Protein AF-A0A9D1TFF6-F1 (afdb_monomer_lite)

Organism: NCBI:txid2838501

Radius of gyration: 52.45 Å; chains: 1; bounding box: 98×47×146 Å

Secondary structure (DSSP, 8-state):
-----HHHHHHHHHHHHHTT---HHHHHHHHHHHHTT--HHHHHHHT-TTS-HHHHHHHHHHHHTT--HHHHHHHHH-GGGHHHHHHHHHHHHHHHHHHHHHHHHHHHHHHHHHHHHHHHHHHHHHHHHHHHHHHHHHHHHHHHHHHHHHHHHHHHHHHHHHHHHHHHHHHHHHHHHHHHHHHTTS-------------HHHHHHHHHHHHHHHHHHSS-HHHHHHHHHTTS-HHHHHHHHHHHHTT--HHHHTTT--TTS-HHHHHHHHHHHHHHHHTT--

Structure (mmCIF, N/CA/C/O backbone):
data_AF-A0A9D1TFF6-F1
#
_entry.id   AF-A0A9D1TFF6-F1
#
loop_
_atom_site.group_PDB
_atom_site.id
_atom_site.type_symbol
_atom_site.label_atom_id
_atom_site.label_alt_id
_atom_site.label_comp_id
_atom_site.label_asym_id
_atom_site.label_entity_id
_atom_site.label_seq_id
_atom_site.pdbx_PDB_ins_code
_atom_site.Cartn_x
_atom_site.Cartn_y
_atom_site.Cartn_z
_atom_site.occupancy
_atom_site.B_iso_or_equiv
_atom_site.auth_seq_id
_atom_site.auth_comp_id
_atom_site.auth_asym_id
_atom_site.auth_atom_id
_atom_site.pdbx_PDB_model_num
ATOM 1 N N . MET A 1 1 ? -31.549 6.373 32.176 1.00 63.50 1 MET A N 1
ATOM 2 C CA . MET A 1 1 ? -31.074 7.010 33.420 1.00 63.50 1 MET A CA 1
ATOM 3 C C . MET A 1 1 ? -32.254 7.157 34.347 1.00 63.50 1 MET A C 1
ATOM 5 O O . MET A 1 1 ? -33.247 7.749 33.939 1.00 63.50 1 MET A O 1
ATOM 9 N N . GLN A 1 2 ? -32.162 6.575 35.538 1.00 79.31 2 GLN A N 1
ATOM 10 C CA . GLN A 1 2 ? -33.156 6.810 36.583 1.00 79.31 2 GLN A CA 1
ATOM 11 C C . GLN A 1 2 ? -32.938 8.212 37.169 1.00 79.31 2 GLN A C 1
ATOM 13 O O . GLN A 1 2 ? -31.808 8.697 37.217 1.00 79.31 2 GLN A O 1
ATOM 18 N N . THR A 1 3 ? -34.007 8.892 37.567 1.00 83.75 3 THR A N 1
ATOM 19 C CA . THR A 1 3 ? -33.929 10.195 38.237 1.00 83.75 3 THR A CA 1
ATOM 20 C C . THR A 1 3 ? -34.266 9.998 39.702 1.00 83.75 3 THR A C 1
ATOM 22 O O . THR A 1 3 ? -35.364 9.534 39.992 1.00 83.75 3 THR A O 1
ATOM 25 N N . TYR A 1 4 ? -33.342 10.360 40.587 1.00 88.31 4 TYR A N 1
ATOM 26 C CA . TYR A 1 4 ? -33.533 10.273 42.033 1.00 88.31 4 TYR A CA 1
ATOM 27 C C . TYR A 1 4 ? -33.675 11.670 42.631 1.00 88.31 4 TYR A C 1
ATOM 29 O O . TYR A 1 4 ? -32.935 12.587 42.251 1.00 88.31 4 TYR A O 1
ATOM 37 N N . ASP A 1 5 ? -34.596 11.835 43.572 1.00 89.69 5 ASP A N 1
ATOM 38 C CA . ASP A 1 5 ? -34.777 13.087 44.297 1.00 89.69 5 ASP A CA 1
ATOM 39 C C . ASP A 1 5 ? -33.791 13.242 45.480 1.00 89.69 5 ASP A C 1
ATOM 41 O O . ASP A 1 5 ? -32.989 12.365 45.817 1.00 89.69 5 ASP A O 1
ATOM 45 N N . SER A 1 6 ? -33.795 14.423 46.106 1.00 87.25 6 SER A N 1
ATOM 46 C CA . SER A 1 6 ? -32.882 14.742 47.215 1.00 87.25 6 SER A CA 1
ATOM 47 C C . SER A 1 6 ? -33.180 13.944 48.492 1.00 87.25 6 SER A C 1
ATOM 49 O O . SER A 1 6 ? -32.275 13.739 49.305 1.00 87.25 6 SER A O 1
ATOM 51 N N . GLU A 1 7 ? -34.424 13.507 48.694 1.00 90.06 7 GLU A N 1
ATOM 52 C CA . GLU A 1 7 ? -34.839 12.712 49.852 1.00 90.06 7 GLU A CA 1
ATOM 53 C C . GLU A 1 7 ? -34.445 11.244 49.672 1.00 90.06 7 GLU A C 1
ATOM 55 O O . GLU A 1 7 ? -33.837 10.666 50.573 1.00 90.06 7 GLU A O 1
ATOM 60 N N . GLU A 1 8 ? -34.657 10.684 48.483 1.00 89.69 8 GLU A N 1
ATOM 61 C CA . GLU A 1 8 ? -34.242 9.343 48.073 1.00 89.69 8 GLU A CA 1
ATOM 62 C C . GLU A 1 8 ? -32.729 9.164 48.193 1.00 89.69 8 GLU A C 1
ATOM 64 O O . GLU A 1 8 ? -32.255 8.181 48.763 1.00 89.69 8 GLU A O 1
ATOM 69 N N . ILE A 1 9 ? -31.948 10.149 47.737 1.00 88.62 9 ILE A N 1
ATOM 70 C CA . ILE A 1 9 ? -30.487 10.124 47.873 1.00 88.62 9 ILE A CA 1
ATOM 71 C C . ILE A 1 9 ? -30.069 10.116 49.354 1.00 88.62 9 ILE A C 1
ATOM 73 O O . ILE A 1 9 ? -29.134 9.406 49.734 1.00 88.62 9 ILE A O 1
ATOM 77 N N . LYS A 1 10 ? -30.730 10.903 50.214 1.00 89.75 10 LYS A N 1
ATOM 78 C CA . LYS A 1 10 ? -30.428 10.927 51.658 1.00 89.75 10 LYS A CA 1
ATOM 79 C C . LYS A 1 10 ? -30.810 9.610 52.331 1.00 89.75 10 LYS A C 1
ATOM 81 O O . LYS A 1 10 ? -30.026 9.103 53.134 1.00 89.75 10 LYS A O 1
ATOM 86 N N . ALA A 1 11 ? -31.975 9.063 51.989 1.00 91.56 11 ALA A N 1
ATOM 87 C CA . ALA A 1 11 ? -32.454 7.781 52.491 1.00 91.56 11 ALA A CA 1
ATOM 88 C C . ALA A 1 11 ? -31.503 6.643 52.096 1.00 91.56 11 ALA A C 1
ATOM 90 O O . ALA A 1 11 ? -31.121 5.837 52.940 1.00 91.56 11 ALA A O 1
ATOM 91 N N . TYR A 1 12 ? -31.027 6.635 50.851 1.00 90.69 12 TYR A N 1
ATOM 92 C CA . TYR A 1 12 ? -30.061 5.655 50.368 1.00 90.69 12 TYR A CA 1
ATOM 93 C C . TYR A 1 12 ? -28.719 5.721 51.112 1.00 90.69 12 TYR A C 1
ATOM 95 O O . TYR A 1 12 ? -28.162 4.694 51.497 1.00 90.69 12 TYR A O 1
ATOM 103 N N . VAL A 1 13 ? -28.196 6.925 51.369 1.00 89.38 13 VAL A N 1
ATOM 104 C CA . VAL A 1 13 ? -26.958 7.085 52.152 1.00 89.38 13 VAL A CA 1
ATOM 105 C C . VAL A 1 13 ? -27.143 6.587 53.589 1.00 89.38 13 VAL A C 1
ATOM 107 O O . VAL A 1 13 ? -26.225 5.979 54.139 1.00 89.38 13 VAL A O 1
ATOM 110 N N . ALA A 1 14 ? -28.309 6.817 54.203 1.00 90.38 14 ALA A N 1
ATOM 111 C CA . ALA A 1 14 ? -28.625 6.278 55.527 1.00 90.38 14 ALA A CA 1
ATOM 112 C C . ALA A 1 14 ? -28.680 4.741 55.513 1.00 90.38 14 ALA A C 1
ATOM 114 O O . ALA A 1 14 ? -28.017 4.102 56.326 1.00 90.38 14 ALA A O 1
ATOM 115 N N . HIS A 1 15 ? -29.357 4.155 54.524 1.00 91.88 15 HIS A N 1
ATOM 116 C CA . HIS A 1 15 ? -29.424 2.705 54.311 1.00 91.88 15 HIS A CA 1
ATOM 117 C C . HIS A 1 15 ? -28.039 2.067 54.107 1.00 91.88 15 HIS A C 1
ATOM 119 O O . HIS A 1 15 ? -27.717 1.050 54.719 1.00 91.88 15 HIS A O 1
ATOM 125 N N . CYS A 1 16 ? -27.157 2.696 53.324 1.00 89.50 16 CYS A N 1
ATOM 126 C CA . CYS A 1 16 ? -25.776 2.231 53.150 1.00 89.50 16 CYS A CA 1
ATOM 127 C C . CYS A 1 16 ? -24.987 2.223 54.471 1.00 89.50 16 CYS A C 1
ATOM 129 O O . CYS A 1 16 ? -24.210 1.300 54.729 1.00 89.50 16 CYS A O 1
ATOM 131 N N . LYS A 1 17 ? -25.195 3.236 55.324 1.00 90.25 17 LYS A N 1
ATOM 132 C CA . LYS A 1 17 ? -24.582 3.293 56.660 1.00 90.25 17 LYS A CA 1
ATOM 133 C C . LYS A 1 17 ? -25.101 2.178 57.563 1.00 90.25 17 LYS A C 1
ATOM 135 O O . LYS A 1 17 ? -24.298 1.546 58.246 1.00 90.25 17 LYS A O 1
ATOM 140 N N . GLU A 1 18 ? -26.406 1.911 57.541 1.00 90.44 18 GLU A N 1
ATOM 141 C CA . GLU A 1 18 ? -27.028 0.808 58.290 1.00 90.44 18 GLU A CA 1
ATOM 142 C C . GLU A 1 18 ? -26.501 -0.561 57.842 1.00 90.44 18 GLU A C 1
ATOM 144 O O . GLU A 1 18 ? -26.238 -1.424 58.678 1.00 90.44 18 GLU A O 1
ATOM 149 N N . LYS A 1 19 ? -26.241 -0.735 56.540 1.00 87.31 19 LYS A N 1
ATOM 150 C CA . LYS A 1 19 ? -25.591 -1.934 55.988 1.00 87.31 19 LYS A CA 1
ATOM 151 C C . LYS A 1 19 ? -24.117 -2.096 56.376 1.00 87.31 19 LYS A C 1
ATOM 153 O O . LYS A 1 19 ? -23.550 -3.159 56.138 1.00 87.31 19 LYS A O 1
ATOM 158 N N . GLY A 1 20 ? -23.495 -1.087 56.989 1.00 87.81 20 GLY A N 1
ATOM 159 C CA . GLY A 1 20 ? -22.119 -1.155 57.487 1.00 87.81 20 GLY A CA 1
ATOM 160 C C . GLY A 1 20 ? -21.084 -0.401 56.648 1.00 87.81 20 GLY A C 1
ATOM 161 O O . GLY A 1 20 ? -19.896 -0.473 56.960 1.00 87.81 20 GLY A O 1
ATOM 162 N N . ILE A 1 21 ? -21.493 0.362 55.628 1.00 87.31 21 ILE A N 1
ATOM 163 C CA . ILE A 1 21 ? -20.581 1.225 54.864 1.00 87.31 21 ILE A CA 1
ATOM 164 C C . ILE A 1 21 ? -20.353 2.522 55.649 1.00 87.31 21 ILE A C 1
ATOM 166 O O . ILE A 1 21 ? -21.159 3.448 55.594 1.00 87.31 21 ILE A O 1
ATOM 170 N N . GLN A 1 22 ? -19.249 2.589 56.392 1.00 83.88 22 GLN A N 1
ATOM 171 C CA . GLN A 1 22 ? -18.901 3.754 57.221 1.00 83.88 22 GLN A CA 1
ATOM 172 C C . GLN A 1 22 ? -17.871 4.694 56.566 1.00 83.88 22 GLN A C 1
ATOM 174 O O . GLN A 1 22 ? -17.628 5.785 57.077 1.00 83.88 22 GLN A O 1
ATOM 179 N N . ASP A 1 23 ? -17.274 4.309 55.431 1.00 86.06 23 ASP A N 1
ATOM 180 C CA . ASP A 1 23 ? -16.334 5.167 54.699 1.00 86.06 23 ASP A CA 1
ATOM 181 C C . ASP A 1 23 ? -17.069 6.336 54.022 1.00 86.06 23 ASP A C 1
ATOM 183 O O . ASP A 1 23 ? -17.826 6.161 53.063 1.00 86.06 23 ASP A O 1
ATOM 187 N N . SER A 1 24 ? -16.804 7.550 54.506 1.00 85.81 24 SER A N 1
ATOM 188 C CA . SER A 1 24 ? -17.334 8.800 53.954 1.00 85.81 24 SER A CA 1
ATOM 189 C C . SER A 1 24 ? -17.048 8.959 52.458 1.00 85.81 24 SER A C 1
ATOM 191 O O . SER A 1 24 ? -17.892 9.485 51.732 1.00 85.81 24 SER A O 1
ATOM 193 N N . SER A 1 25 ? -15.892 8.482 51.982 1.00 85.56 25 SER A N 1
ATOM 194 C CA . SER A 1 25 ? -15.505 8.567 50.568 1.00 85.56 25 SER A CA 1
ATOM 195 C C . SER A 1 25 ? -16.378 7.653 49.715 1.00 85.56 25 SER A C 1
ATOM 197 O O . SER A 1 25 ? -16.911 8.071 48.685 1.00 85.56 25 SER A O 1
ATOM 199 N N . ARG A 1 26 ? -16.590 6.417 50.183 1.00 86.56 26 ARG A N 1
ATOM 200 C CA . ARG A 1 26 ? -17.468 5.440 49.538 1.00 86.56 26 ARG A CA 1
ATOM 201 C C . ARG A 1 26 ? -18.918 5.916 49.481 1.00 86.56 26 ARG A C 1
ATOM 203 O O . ARG A 1 26 ? -19.549 5.807 48.433 1.00 86.56 26 ARG A O 1
ATOM 210 N N . LEU A 1 27 ? -19.432 6.487 50.568 1.00 89.19 27 LEU A N 1
ATOM 211 C CA . LEU A 1 27 ? -20.798 7.019 50.627 1.00 89.19 27 LEU A CA 1
ATOM 212 C C . LEU A 1 27 ? -20.997 8.219 49.692 1.00 89.19 27 LEU A C 1
ATOM 214 O O . LEU A 1 27 ? -21.995 8.278 48.974 1.00 89.19 27 LEU A O 1
ATOM 218 N N . PHE A 1 28 ? -20.040 9.150 49.662 1.00 88.62 28 PHE A N 1
ATOM 219 C CA . PHE A 1 28 ? -20.066 10.285 48.736 1.00 88.62 28 PHE A CA 1
ATOM 220 C C . PHE A 1 28 ? -20.053 9.823 47.274 1.00 88.62 28 PHE A C 1
ATOM 222 O O . PHE A 1 28 ? -20.778 10.355 46.426 1.00 88.62 28 PHE A O 1
ATOM 229 N N . TRP A 1 29 ? -19.248 8.804 46.974 1.00 89.06 29 TRP A N 1
ATOM 230 C CA . TRP A 1 29 ? -19.166 8.240 45.636 1.00 89.06 29 TRP A CA 1
ATOM 231 C C . TRP A 1 29 ? -20.470 7.547 45.217 1.00 89.06 29 TRP A C 1
ATOM 233 O O . TRP A 1 29 ? -20.975 7.828 44.132 1.00 89.06 29 TRP A O 1
ATOM 243 N N . LEU A 1 30 ? -21.079 6.734 46.087 1.00 88.75 30 LEU A N 1
ATOM 244 C CA . LEU A 1 30 ? -22.374 6.100 45.806 1.00 88.75 30 LEU A CA 1
ATOM 245 C C . LEU A 1 30 ? -23.494 7.136 45.610 1.00 88.75 30 LEU A C 1
ATOM 247 O O . LEU A 1 30 ? -24.294 7.021 44.685 1.00 88.75 30 LEU A O 1
ATOM 251 N N . GLN A 1 31 ? -23.505 8.198 46.418 1.00 89.88 31 GLN A N 1
ATOM 252 C CA . GLN A 1 31 ? -24.405 9.338 46.226 1.00 89.88 31 GLN A CA 1
ATOM 253 C C . GLN A 1 31 ? -24.204 10.006 44.855 1.00 89.88 31 GLN A C 1
ATOM 255 O O . GLN A 1 31 ? -25.168 10.425 44.212 1.00 89.88 31 GLN A O 1
ATOM 260 N N . SER A 1 32 ? -22.958 10.120 44.399 1.00 88.38 32 SER A N 1
ATOM 261 C CA . SER A 1 32 ? -22.642 10.680 43.083 1.00 88.38 32 SER A CA 1
ATOM 262 C C . SER A 1 32 ? -23.094 9.753 41.950 1.00 88.38 32 SER A C 1
ATOM 264 O O . SER A 1 32 ? -23.643 10.233 40.961 1.00 88.38 32 SER A O 1
ATOM 266 N N . ALA A 1 33 ? -22.951 8.435 42.121 1.00 87.31 33 ALA A N 1
ATOM 267 C CA . ALA A 1 33 ? -23.457 7.430 41.189 1.00 87.31 33 ALA A CA 1
ATOM 268 C C . ALA A 1 33 ? -24.992 7.488 41.062 1.00 87.31 33 ALA A C 1
ATOM 270 O O . ALA A 1 33 ? -25.513 7.504 39.949 1.00 87.31 33 ALA A O 1
ATOM 271 N N . MET A 1 34 ? -25.723 7.636 42.173 1.00 90.12 34 MET A N 1
ATOM 272 C CA . MET A 1 34 ? -27.173 7.873 42.130 1.00 90.12 34 MET A CA 1
ATOM 273 C C . MET A 1 34 ? -27.526 9.141 41.353 1.00 90.12 34 MET A C 1
ATOM 275 O O . MET A 1 34 ? -28.384 9.110 40.479 1.00 90.12 34 MET A O 1
ATOM 279 N N . ARG A 1 35 ? -26.841 10.262 41.615 1.00 88.06 35 ARG A N 1
ATOM 280 C CA . ARG A 1 35 ? -27.077 11.524 40.887 1.00 88.06 35 ARG A CA 1
ATOM 281 C C . ARG A 1 35 ? -26.796 11.411 39.389 1.00 88.06 35 ARG A C 1
ATOM 283 O O . ARG A 1 35 ? -27.432 12.105 38.604 1.00 88.06 35 ARG A O 1
ATOM 290 N N . ALA A 1 36 ? -25.870 10.538 38.999 1.00 86.06 36 ALA A N 1
ATOM 291 C CA . ALA A 1 36 ? -25.595 10.206 37.604 1.00 86.06 36 ALA A CA 1
ATOM 292 C C . ALA A 1 36 ? -26.662 9.285 36.974 1.00 86.06 36 ALA A C 1
ATOM 294 O O . ALA A 1 36 ? -26.565 8.947 35.798 1.00 86.06 36 ALA A O 1
ATOM 295 N N . GLY A 1 37 ? -27.687 8.888 37.733 1.00 88.19 37 GLY A N 1
ATOM 296 C CA . GLY A 1 37 ? -28.825 8.113 37.253 1.00 88.19 37 GLY A CA 1
ATOM 297 C C . GLY A 1 37 ? -28.521 6.641 36.994 1.00 88.19 37 GLY A C 1
ATOM 298 O O . GLY A 1 37 ? -29.151 6.040 36.115 1.00 88.19 37 GLY A O 1
ATOM 299 N N . VAL A 1 38 ? -27.555 6.085 37.737 1.00 88.44 38 VAL A N 1
ATOM 300 C CA . VAL A 1 38 ? -27.214 4.655 37.734 1.00 88.44 38 VAL A CA 1
ATOM 301 C C . VAL A 1 38 ? -28.437 3.828 38.127 1.00 88.44 38 VAL A C 1
ATOM 303 O O . VAL A 1 38 ? -29.229 4.233 38.980 1.00 88.44 38 VAL A O 1
ATOM 306 N N . ASP A 1 39 ? -28.606 2.680 37.474 1.00 89.44 39 ASP A N 1
ATOM 307 C CA . ASP A 1 39 ? -29.743 1.801 37.715 1.00 89.44 39 ASP A CA 1
ATOM 308 C C . ASP A 1 39 ? -29.750 1.243 39.146 1.00 89.44 39 ASP A C 1
ATOM 310 O O . ASP A 1 39 ? -28.701 0.914 39.709 1.00 89.44 39 ASP A O 1
ATOM 314 N N . LYS A 1 40 ? -30.946 1.113 39.726 1.00 88.38 40 LYS A N 1
ATOM 315 C CA . LYS A 1 40 ? -31.143 0.602 41.083 1.00 88.38 40 LYS A CA 1
ATOM 316 C C . LYS A 1 40 ? -30.526 -0.785 41.289 1.00 88.38 40 LYS A C 1
ATOM 318 O O . LYS A 1 40 ? -29.910 -1.011 42.326 1.00 88.38 40 LYS A O 1
ATOM 323 N N . ASN A 1 41 ? -30.609 -1.680 40.304 1.00 89.19 41 ASN A N 1
ATOM 324 C CA . ASN A 1 41 ? -30.025 -3.020 40.401 1.00 89.19 41 ASN A CA 1
ATOM 325 C C . ASN A 1 41 ? -28.499 -2.963 40.527 1.00 89.19 41 ASN A C 1
ATOM 327 O O . ASN A 1 41 ? -27.900 -3.761 41.244 1.00 89.19 41 ASN A O 1
ATOM 331 N N . VAL A 1 42 ? -27.858 -2.011 39.843 1.00 89.69 42 VAL A N 1
ATOM 332 C CA . VAL A 1 42 ? -26.407 -1.799 39.924 1.00 89.69 42 VAL A CA 1
ATOM 333 C C . VAL A 1 42 ? -26.034 -1.175 41.267 1.00 89.69 42 VAL A C 1
ATOM 335 O O . VAL A 1 42 ? -25.046 -1.587 41.870 1.00 89.69 42 VAL A O 1
ATOM 338 N N . LEU A 1 43 ? -26.833 -0.233 41.776 1.00 90.12 43 LEU A N 1
ATOM 339 C CA . LEU A 1 43 ? -26.630 0.340 43.110 1.00 90.12 43 LEU A CA 1
ATOM 340 C C . LEU A 1 43 ? -26.702 -0.734 44.202 1.00 90.12 43 LEU A C 1
ATOM 342 O O . LEU A 1 43 ? -25.786 -0.815 45.015 1.00 90.12 43 LEU A O 1
ATOM 346 N N . GLU A 1 44 ? -27.693 -1.629 44.149 1.00 90.38 44 GLU A N 1
ATOM 347 C CA . GLU A 1 44 ? -27.829 -2.751 45.091 1.00 90.38 44 GLU A CA 1
ATOM 348 C C . GLU A 1 44 ? -26.594 -3.670 45.111 1.00 90.38 44 GLU A C 1
ATOM 350 O O . GLU A 1 44 ? -26.232 -4.199 46.162 1.00 90.38 44 GLU A O 1
ATOM 355 N N . ILE A 1 45 ? -25.914 -3.842 43.971 1.00 90.25 45 ILE A N 1
ATOM 356 C CA . ILE A 1 45 ? -24.656 -4.602 43.882 1.00 90.25 45 ILE A CA 1
ATOM 357 C C . ILE A 1 45 ? -23.509 -3.849 44.575 1.00 90.25 45 ILE A C 1
ATOM 359 O O . ILE A 1 45 ? -22.675 -4.454 45.246 1.00 90.25 45 ILE A O 1
ATOM 363 N N . LEU A 1 46 ? -23.459 -2.524 44.425 1.00 89.56 46 LEU A N 1
ATOM 364 C CA . LEU A 1 46 ? -22.401 -1.670 44.974 1.00 89.56 46 LEU A CA 1
ATOM 365 C C . LEU A 1 46 ? -22.530 -1.423 46.490 1.00 89.56 46 LEU A C 1
ATOM 367 O O . LEU A 1 46 ? -21.568 -0.938 47.102 1.00 89.56 46 LEU A O 1
ATOM 371 N N . GLU A 1 47 ? -23.685 -1.764 47.075 1.00 89.12 47 GLU A N 1
ATOM 372 C CA . GLU A 1 47 ? -24.001 -1.708 48.511 1.00 89.12 47 GLU A CA 1
ATOM 373 C C . GLU A 1 47 ? -23.316 -2.805 49.352 1.00 89.12 47 GLU A C 1
ATOM 375 O O . GLU A 1 47 ? -23.476 -2.805 50.575 1.00 89.12 47 GLU A O 1
ATOM 380 N N . ASP A 1 48 ? -22.572 -3.745 48.755 1.00 86.88 48 ASP A N 1
ATOM 381 C CA . ASP A 1 48 ? -21.861 -4.773 49.526 1.00 86.88 48 ASP A CA 1
ATOM 382 C C . ASP A 1 48 ? -20.727 -4.139 50.370 1.00 86.88 48 ASP A C 1
ATOM 384 O O . ASP A 1 48 ? -19.788 -3.558 49.806 1.00 86.88 48 ASP A O 1
ATOM 388 N N . PRO A 1 49 ? -20.763 -4.261 51.716 1.00 85.19 49 PRO A N 1
ATOM 389 C CA . PRO A 1 49 ? -19.752 -3.683 52.604 1.00 85.19 49 PRO A CA 1
ATOM 390 C C . PRO A 1 49 ? -18.349 -4.271 52.425 1.00 85.19 49 PRO A C 1
ATOM 392 O O . PRO A 1 49 ? -17.376 -3.665 52.867 1.00 85.19 49 PRO A O 1
ATOM 395 N N . ARG A 1 50 ? -18.228 -5.462 51.822 1.00 86.19 50 ARG A N 1
ATOM 396 C CA . ARG A 1 50 ? -16.945 -6.148 51.601 1.00 86.19 50 ARG A CA 1
ATOM 397 C C . ARG A 1 50 ? -16.152 -5.560 50.440 1.00 86.19 50 ARG A C 1
ATOM 399 O O . ARG A 1 50 ? -14.946 -5.771 50.366 1.00 86.19 50 ARG A O 1
ATOM 406 N N . LEU A 1 51 ? -16.817 -4.843 49.538 1.00 86.88 51 LEU A N 1
ATOM 407 C CA . LEU A 1 51 ? -16.187 -4.238 48.373 1.00 86.88 51 LEU A CA 1
ATOM 408 C C . LEU A 1 51 ? -15.323 -3.051 48.793 1.00 86.88 51 LEU A C 1
ATOM 410 O O . LEU A 1 51 ? -15.804 -2.141 49.472 1.00 86.88 51 LEU A O 1
ATOM 414 N N . THR A 1 52 ? -14.096 -2.964 48.288 1.00 86.88 52 THR A N 1
ATOM 415 C CA . THR A 1 52 ? -13.307 -1.733 48.421 1.00 86.88 52 THR A CA 1
ATOM 416 C C . THR A 1 52 ? -13.843 -0.647 47.488 1.00 86.88 52 THR A C 1
ATOM 418 O O . THR A 1 52 ? -14.539 -0.928 46.509 1.00 86.88 52 THR A O 1
ATOM 421 N N . THR A 1 53 ? -13.540 0.624 47.774 1.00 85.06 53 THR A N 1
ATOM 422 C CA . THR A 1 53 ? -13.944 1.755 46.912 1.00 85.06 53 THR A CA 1
ATOM 423 C C . THR A 1 53 ? -13.451 1.581 45.474 1.00 85.06 53 THR A C 1
ATOM 425 O O . THR A 1 53 ? -14.144 1.961 44.532 1.00 85.06 53 THR A O 1
ATOM 428 N N . PHE A 1 54 ? -12.298 0.934 45.300 1.00 86.25 54 PHE A N 1
ATOM 429 C CA . PHE A 1 54 ? -11.750 0.595 43.993 1.00 86.25 54 PHE A CA 1
ATOM 430 C C . PHE A 1 54 ? -12.567 -0.491 43.272 1.00 86.25 54 PHE A C 1
ATOM 432 O O . PHE A 1 54 ? -12.867 -0.341 42.088 1.00 86.25 54 PHE A O 1
ATOM 439 N N . ASP A 1 55 ? -12.997 -1.539 43.977 1.00 88.19 55 ASP A N 1
ATOM 440 C CA . ASP A 1 55 ? -13.824 -2.608 43.397 1.00 88.19 55 ASP A CA 1
ATOM 441 C C . ASP A 1 55 ? -15.174 -2.080 42.921 1.00 88.19 55 ASP A C 1
ATOM 443 O O . ASP A 1 55 ? -15.599 -2.353 41.799 1.00 88.19 55 ASP A O 1
ATOM 447 N N . ALA A 1 56 ? -15.810 -1.242 43.741 1.00 87.25 56 ALA A N 1
ATOM 448 C CA . ALA A 1 56 ? -17.055 -0.566 43.392 1.00 87.25 56 ALA A CA 1
ATOM 449 C C . ALA A 1 56 ? -16.918 0.236 42.096 1.00 87.25 56 ALA A C 1
ATOM 451 O O . ALA A 1 56 ? -17.771 0.163 41.211 1.00 87.25 56 ALA A O 1
ATOM 452 N N . PHE A 1 57 ? -15.817 0.980 41.975 1.00 87.25 57 PHE A N 1
ATOM 453 C CA . PHE A 1 57 ? -15.533 1.775 40.792 1.00 87.25 57 PHE A CA 1
ATOM 454 C C . PHE A 1 57 ? -15.400 0.901 39.541 1.00 87.25 57 PHE A C 1
ATOM 456 O O . PHE A 1 57 ? -15.987 1.215 38.506 1.00 87.25 57 PHE A O 1
ATOM 463 N N . ARG A 1 58 ? -14.685 -0.225 39.639 1.00 89.81 58 ARG A N 1
ATOM 464 C CA . ARG A 1 58 ? -14.532 -1.171 38.524 1.00 89.81 58 ARG A CA 1
ATOM 465 C C . ARG A 1 58 ? -15.863 -1.801 38.121 1.00 89.81 58 ARG A C 1
ATOM 467 O O . ARG A 1 58 ? -16.140 -1.901 36.929 1.00 89.81 58 ARG A O 1
ATOM 474 N N . ILE A 1 59 ? -16.699 -2.179 39.087 1.00 90.44 59 ILE A N 1
ATOM 475 C CA . ILE A 1 59 ? -18.035 -2.742 38.835 1.00 90.44 59 ILE A CA 1
ATOM 476 C C . ILE A 1 59 ? -18.931 -1.718 38.139 1.00 90.44 59 ILE A C 1
ATOM 478 O O . ILE A 1 59 ? -19.599 -2.049 37.161 1.00 90.44 59 ILE A O 1
ATOM 482 N N . LEU A 1 60 ? -18.902 -0.458 38.580 1.00 88.75 60 LEU A N 1
ATOM 483 C CA . LEU A 1 60 ? -19.657 0.605 37.922 1.00 88.75 60 LEU A CA 1
ATOM 484 C C . LEU A 1 60 ? -19.158 0.860 36.496 1.00 88.75 60 LEU A C 1
ATOM 486 O O . LEU A 1 60 ? -19.969 1.011 35.588 1.00 88.75 60 LEU A O 1
ATOM 490 N N . ALA A 1 61 ? -17.842 0.861 36.273 1.00 88.44 61 ALA A N 1
ATOM 491 C CA . ALA A 1 61 ? -17.283 0.971 34.928 1.00 88.44 61 ALA A CA 1
ATOM 492 C C . ALA A 1 61 ? -17.764 -0.177 34.021 1.00 88.44 61 ALA A C 1
ATOM 494 O O . ALA A 1 61 ? -18.104 0.060 32.864 1.00 88.44 61 ALA A O 1
ATOM 495 N N . CYS A 1 62 ? -17.872 -1.397 34.560 1.00 89.25 62 CYS A N 1
ATOM 496 C CA . CYS A 1 62 ? -18.454 -2.536 33.849 1.00 89.25 62 CYS A CA 1
ATOM 497 C C . CYS A 1 62 ? -19.942 -2.313 33.521 1.00 89.25 62 CYS A C 1
ATOM 499 O O . CYS A 1 62 ? -20.385 -2.638 32.423 1.00 89.25 62 CYS A O 1
ATOM 501 N N . ALA A 1 63 ? -20.716 -1.715 34.428 1.00 88.75 63 ALA A N 1
ATOM 502 C CA . ALA A 1 63 ? -22.112 -1.371 34.158 1.00 88.75 63 ALA A CA 1
ATOM 503 C C . ALA A 1 63 ? -22.257 -0.312 33.047 1.00 88.75 63 ALA A C 1
ATOM 505 O O . ALA A 1 63 ? -23.150 -0.419 32.212 1.00 88.75 63 ALA A O 1
ATOM 506 N N . ILE A 1 64 ? -21.361 0.682 33.002 1.00 86.12 64 ILE A N 1
ATOM 507 C CA . ILE A 1 64 ? -21.359 1.738 31.971 1.00 86.12 64 ILE A CA 1
ATOM 508 C C . ILE A 1 64 ? -21.090 1.162 30.577 1.00 86.12 64 ILE A C 1
ATOM 510 O O . ILE A 1 64 ? -21.699 1.607 29.610 1.00 86.12 64 ILE A O 1
ATOM 514 N N . ILE A 1 65 ? -20.209 0.163 30.467 1.00 85.69 65 ILE A N 1
ATOM 515 C CA . ILE A 1 65 ? -19.928 -0.532 29.197 1.00 85.69 65 ILE A CA 1
ATOM 516 C C . ILE A 1 65 ? -20.938 -1.660 28.901 1.00 85.69 65 ILE A C 1
ATOM 518 O O . ILE A 1 65 ? -20.657 -2.547 28.097 1.00 85.69 65 ILE A O 1
ATOM 522 N N . GLU A 1 66 ? -22.107 -1.628 29.552 1.00 87.81 66 GLU A N 1
ATOM 523 C CA . GLU A 1 66 ? -23.240 -2.532 29.320 1.00 87.81 66 GLU A CA 1
ATOM 524 C C . GLU A 1 66 ? -22.920 -4.019 29.566 1.00 87.81 66 GLU A C 1
ATOM 526 O O . GLU A 1 66 ? -23.437 -4.918 28.892 1.00 87.81 66 GLU A O 1
ATOM 531 N N . ILE A 1 67 ? -22.063 -4.315 30.551 1.00 89.81 67 ILE A N 1
ATOM 532 C CA . ILE A 1 67 ? -21.901 -5.691 31.033 1.00 89.81 67 ILE A CA 1
ATOM 533 C C . ILE A 1 67 ? -23.206 -6.153 31.706 1.00 89.81 67 ILE A C 1
ATOM 535 O O . ILE A 1 67 ? -23.746 -5.420 32.538 1.00 89.81 67 ILE A O 1
ATOM 539 N N . PRO A 1 68 ? -23.707 -7.370 31.406 1.00 90.94 68 PRO A N 1
ATOM 540 C CA . PRO A 1 68 ? -24.944 -7.876 31.991 1.00 90.94 68 PRO A CA 1
ATOM 541 C C . PRO A 1 68 ? -24.923 -7.896 33.523 1.00 90.94 68 PRO A C 1
ATOM 543 O O . PRO A 1 68 ? -23.950 -8.338 34.138 1.00 90.94 68 PRO A O 1
ATOM 546 N N . GLU A 1 69 ? -26.043 -7.519 34.143 1.00 88.19 69 GLU A N 1
ATOM 547 C CA . GLU A 1 69 ? -26.193 -7.480 35.606 1.00 88.19 69 GLU A CA 1
ATOM 548 C C . GLU A 1 69 ? -25.882 -8.820 36.289 1.00 88.19 69 GLU A C 1
ATOM 550 O O . GLU A 1 69 ? -25.358 -8.847 37.402 1.00 88.19 69 GLU A O 1
ATOM 555 N N . SER A 1 70 ? -26.178 -9.944 35.626 1.00 89.62 70 SER A N 1
ATOM 556 C CA . SER A 1 70 ? -25.857 -11.281 36.133 1.00 89.62 70 SER A CA 1
ATOM 557 C C . SER A 1 70 ? -24.354 -11.460 36.348 1.00 89.62 70 SER A C 1
ATOM 559 O O . SER A 1 70 ? -23.948 -11.994 37.378 1.00 89.62 70 SER A O 1
ATOM 561 N N . LEU A 1 71 ? -23.533 -10.954 35.423 1.00 89.50 71 LEU A N 1
ATOM 562 C CA . LEU A 1 71 ? -22.079 -11.018 35.519 1.00 89.50 71 LEU A CA 1
ATOM 563 C C . LEU A 1 71 ? -21.548 -10.012 36.546 1.00 89.50 71 LEU A C 1
ATOM 565 O O . LEU A 1 71 ? -20.636 -10.338 37.298 1.00 89.50 71 LEU A O 1
ATOM 569 N N . LEU A 1 72 ? -22.156 -8.823 36.645 1.00 91.19 72 LEU A N 1
ATOM 570 C CA . LEU A 1 72 ? -21.815 -7.846 37.687 1.00 91.19 72 LEU A CA 1
ATOM 571 C C . LEU A 1 72 ? -22.036 -8.413 39.100 1.00 91.19 72 LEU A C 1
ATOM 573 O O . LEU A 1 72 ? -21.212 -8.191 39.984 1.00 91.19 72 LEU A O 1
ATOM 577 N N . LYS A 1 73 ? -23.106 -9.195 39.310 1.00 89.94 73 LYS A N 1
ATOM 578 C CA . LYS A 1 73 ? -23.375 -9.891 40.583 1.00 89.94 73 LYS A CA 1
ATOM 579 C C . LYS A 1 73 ? -22.340 -10.969 40.903 1.00 89.94 73 LYS A C 1
ATOM 581 O O . LYS A 1 73 ? -22.025 -11.171 42.072 1.00 89.94 73 LYS A O 1
ATOM 586 N N . GLU A 1 74 ? -21.839 -11.686 39.900 1.00 89.12 74 GLU A N 1
ATOM 587 C CA . GLU A 1 74 ? -20.761 -12.668 40.090 1.00 89.12 74 GLU A CA 1
ATOM 588 C C . GLU A 1 74 ? -19.446 -11.982 40.445 1.00 89.12 74 GLU A C 1
ATOM 590 O O . GLU A 1 74 ? -18.809 -12.339 41.434 1.00 89.12 74 GLU A O 1
ATOM 595 N N . ILE A 1 75 ? -19.110 -10.935 39.695 1.00 89.94 75 ILE A N 1
ATOM 596 C CA . ILE A 1 75 ? -17.950 -10.083 39.927 1.00 89.94 75 ILE A CA 1
ATOM 597 C C . ILE A 1 75 ? -17.963 -9.498 41.348 1.00 89.94 75 ILE A C 1
ATOM 599 O O . ILE A 1 75 ? -16.940 -9.500 42.025 1.00 89.94 75 ILE A O 1
ATOM 603 N N . ALA A 1 76 ? -19.112 -9.019 41.830 1.00 87.88 76 ALA A N 1
ATOM 604 C CA . ALA A 1 76 ? -19.208 -8.422 43.160 1.00 87.88 76 ALA A CA 1
ATOM 605 C C . ALA A 1 76 ? -18.903 -9.415 44.294 1.00 87.88 76 ALA A C 1
ATOM 607 O O . ALA A 1 76 ? -18.415 -9.010 45.345 1.00 87.88 76 ALA A O 1
ATOM 608 N N . LYS A 1 77 ? -19.132 -10.719 44.080 1.00 89.50 77 LYS A N 1
ATOM 609 C CA . LYS A 1 77 ? -18.784 -11.767 45.055 1.00 89.50 77 LYS A CA 1
ATOM 610 C C . LYS A 1 77 ? -17.279 -12.043 45.117 1.00 89.50 77 LYS A C 1
ATOM 612 O O . LYS A 1 77 ? -16.805 -12.498 46.155 1.00 89.50 77 LYS A O 1
ATOM 617 N N . ALA A 1 78 ? -16.555 -11.811 44.022 1.00 87.81 78 ALA A N 1
ATOM 618 C CA . ALA A 1 78 ? -15.115 -12.030 43.907 1.00 87.81 78 ALA A CA 1
ATOM 619 C C . ALA A 1 78 ? -14.471 -10.932 43.031 1.00 87.81 78 ALA A C 1
ATOM 621 O O . ALA A 1 78 ? -14.191 -11.155 41.855 1.00 87.81 78 ALA A O 1
ATOM 622 N N . PRO A 1 79 ? -14.219 -9.729 43.577 1.00 85.62 79 PRO A N 1
ATOM 623 C CA . PRO A 1 79 ? -13.769 -8.581 42.777 1.00 85.62 79 PRO A CA 1
ATOM 624 C C . PRO A 1 79 ? -12.411 -8.771 42.091 1.00 85.62 79 PRO A C 1
ATOM 626 O O . PRO A 1 79 ? -12.160 -8.213 41.016 1.00 85.62 79 PRO A O 1
ATOM 629 N N . ASP A 1 80 ? -11.546 -9.596 42.682 1.00 86.44 80 ASP A N 1
ATOM 630 C CA . ASP A 1 80 ? -10.218 -9.905 42.150 1.00 86.44 80 ASP A CA 1
ATOM 631 C C . ASP A 1 80 ? -10.285 -10.603 40.782 1.00 86.44 80 ASP A C 1
ATOM 633 O O . ASP A 1 80 ? -9.379 -10.446 39.964 1.00 86.44 80 ASP A O 1
ATOM 637 N N . THR A 1 81 ? -11.386 -11.301 40.477 1.00 87.44 81 THR A N 1
ATOM 638 C CA . THR A 1 81 ? -11.560 -12.049 39.223 1.00 87.44 81 THR A CA 1
ATOM 639 C C . THR A 1 81 ? -12.227 -11.235 38.108 1.00 87.44 81 THR A C 1
ATOM 641 O O . THR A 1 81 ? -12.515 -11.791 37.046 1.00 87.44 81 THR A O 1
ATOM 644 N N . ILE A 1 82 ? -12.444 -9.918 38.284 1.00 87.06 82 ILE A N 1
ATOM 645 C CA . ILE A 1 82 ? -13.056 -9.039 37.260 1.00 87.06 82 ILE A CA 1
ATOM 646 C C . ILE A 1 82 ? -12.447 -9.243 35.879 1.00 87.06 82 ILE A C 1
ATOM 648 O O . ILE A 1 82 ? -13.172 -9.348 34.891 1.00 87.06 82 ILE A O 1
ATOM 652 N N . THR A 1 83 ? -11.118 -9.276 35.810 1.00 84.81 83 THR A N 1
ATOM 653 C CA . THR A 1 83 ? -10.395 -9.336 34.539 1.00 84.81 83 THR A CA 1
ATOM 654 C C . THR A 1 83 ? -10.717 -10.633 33.802 1.00 84.81 83 THR A C 1
ATOM 656 O O . THR A 1 83 ? -11.035 -10.596 32.616 1.00 84.81 83 THR A O 1
ATOM 659 N N . ASP A 1 84 ? -10.745 -11.754 34.524 1.00 88.25 84 ASP A N 1
ATOM 660 C CA . ASP A 1 84 ? -11.032 -13.076 33.968 1.00 88.25 84 ASP A CA 1
ATOM 661 C C . ASP A 1 84 ? -12.490 -13.192 33.503 1.00 88.25 84 ASP A C 1
ATOM 663 O O . ASP A 1 84 ? -12.766 -13.756 32.442 1.00 88.25 84 ASP A O 1
ATOM 667 N N . HIS A 1 85 ? -13.437 -12.642 34.273 1.00 86.94 85 HIS A N 1
ATOM 668 C CA . HIS A 1 85 ? -14.854 -12.622 33.894 1.00 86.94 85 HIS A CA 1
ATOM 669 C C . HIS A 1 85 ? -15.096 -11.776 32.641 1.00 86.94 85 HIS A C 1
ATOM 671 O O . HIS A 1 85 ? -15.820 -12.208 31.741 1.00 86.94 85 HIS A O 1
ATOM 677 N N . LEU A 1 86 ? -14.472 -10.597 32.555 1.00 86.31 86 LEU A N 1
ATOM 678 C CA . LEU A 1 86 ? -14.569 -9.738 31.376 1.00 86.31 86 LEU A CA 1
ATOM 679 C C . LEU A 1 86 ? -13.943 -10.404 30.155 1.00 86.31 86 LEU A C 1
ATOM 681 O O . LEU A 1 86 ? -14.571 -10.435 29.100 1.00 86.31 86 LEU A O 1
ATOM 685 N N . GLN A 1 87 ? -12.745 -10.973 30.296 1.00 86.81 87 GLN A N 1
ATOM 686 C CA . GLN A 1 87 ? -12.070 -11.661 29.203 1.00 86.81 87 GLN A CA 1
ATOM 687 C C . GLN A 1 87 ? -12.937 -12.793 28.639 1.00 86.81 87 GLN A C 1
ATOM 689 O O . GLN A 1 87 ? -13.200 -12.808 27.440 1.00 86.81 87 GLN A O 1
ATOM 694 N N . LYS A 1 88 ? -13.482 -13.665 29.497 1.00 88.31 88 LYS A N 1
ATOM 695 C CA . LYS A 1 88 ? -14.390 -14.743 29.068 1.00 88.31 88 LYS A CA 1
ATOM 696 C C . LYS A 1 88 ? -15.649 -14.224 28.375 1.00 88.31 88 LYS A C 1
ATOM 698 O O . LYS A 1 88 ? -16.099 -14.821 27.400 1.00 88.31 88 LYS A O 1
ATOM 703 N N . TYR A 1 89 ? -16.229 -13.127 28.865 1.00 87.50 89 TYR A N 1
ATOM 704 C CA . TYR A 1 89 ? -17.402 -12.509 28.243 1.00 87.50 89 TYR A CA 1
ATOM 705 C C . TYR A 1 89 ? -17.085 -11.971 26.841 1.00 87.50 89 TYR A C 1
ATOM 707 O O . TYR A 1 89 ? -17.832 -12.237 25.900 1.00 87.50 89 TYR A O 1
ATOM 715 N N . TYR A 1 90 ? -15.969 -11.254 26.683 1.00 83.44 90 TYR A N 1
ATOM 716 C CA . TYR A 1 90 ? -15.554 -10.710 25.391 1.00 83.44 90 TYR A CA 1
ATOM 717 C C . TYR A 1 90 ? -15.142 -11.804 24.402 1.00 83.44 90 TYR A C 1
ATOM 719 O O . TYR A 1 90 ? -15.545 -11.742 23.242 1.00 83.44 90 TYR A O 1
ATOM 727 N N . GLU A 1 91 ? -14.415 -12.828 24.852 1.00 83.94 91 GLU A N 1
ATOM 728 C CA . GLU A 1 91 ? -14.101 -14.010 24.044 1.00 83.94 91 GLU A CA 1
ATOM 729 C C . GLU A 1 91 ? -15.396 -14.701 23.585 1.00 83.94 91 GLU A C 1
ATOM 731 O O . GLU A 1 91 ? -15.607 -14.899 22.394 1.00 83.94 91 GLU A O 1
ATOM 736 N N . GLY A 1 92 ? -16.346 -14.972 24.481 1.00 84.38 92 GLY A N 1
ATOM 737 C CA . GLY A 1 92 ? -17.619 -15.586 24.089 1.00 84.38 92 GLY A CA 1
ATOM 738 C C . GLY A 1 92 ? -18.441 -14.745 23.102 1.00 84.38 92 GLY A C 1
ATOM 739 O O . GLY A 1 92 ? -19.044 -15.289 22.178 1.00 84.38 92 GLY A O 1
ATOM 740 N N . LYS A 1 93 ? -18.466 -13.419 23.284 1.00 82.25 93 LYS A N 1
ATOM 741 C CA . LYS A 1 93 ? -19.303 -12.505 22.495 1.00 82.25 93 LYS A CA 1
ATOM 742 C C . LYS A 1 93 ? -18.713 -12.168 21.124 1.00 82.25 93 LYS A C 1
ATOM 744 O O . LYS A 1 93 ? -19.478 -12.019 20.178 1.00 82.25 93 LYS A O 1
ATOM 749 N N . TYR A 1 94 ? -17.391 -12.033 21.016 1.00 76.56 94 TYR A N 1
ATOM 750 C CA . TYR A 1 94 ? -16.742 -11.481 19.822 1.00 76.56 94 TYR A CA 1
ATOM 751 C C . TYR A 1 94 ? -15.790 -12.445 19.109 1.00 76.56 94 TYR A C 1
ATOM 753 O O . TYR A 1 94 ? -15.399 -12.150 17.984 1.00 76.56 94 TYR A O 1
ATOM 761 N N . GLU A 1 95 ? -15.417 -13.592 19.684 1.00 75.94 95 GLU A N 1
ATOM 762 C CA . GLU A 1 95 ? -14.492 -14.530 19.023 1.00 75.94 95 GLU A CA 1
ATOM 763 C C . GLU A 1 95 ? -14.996 -15.069 17.662 1.00 75.94 95 GLU A C 1
ATOM 765 O O . GLU A 1 95 ? -14.188 -15.152 16.728 1.00 75.94 95 GLU A O 1
ATOM 770 N N . PRO A 1 96 ? -16.301 -15.368 17.467 1.00 72.44 96 PRO A N 1
ATOM 771 C CA . PRO A 1 96 ? -16.814 -15.790 16.161 1.00 72.44 96 PRO A CA 1
ATOM 772 C C . PRO A 1 96 ? -16.638 -14.712 15.081 1.00 72.44 96 PRO A C 1
ATOM 774 O O . PRO A 1 96 ? -16.161 -15.000 13.979 1.00 72.44 96 PRO A O 1
ATOM 777 N N . ASP A 1 97 ? -16.962 -13.463 15.419 1.00 76.12 97 ASP A N 1
ATOM 778 C CA . ASP A 1 97 ? -16.860 -12.323 14.505 1.00 76.12 97 ASP A CA 1
ATOM 779 C C . ASP A 1 97 ? -15.405 -11.923 14.270 1.00 76.12 97 ASP A C 1
ATOM 781 O O . ASP A 1 97 ? -15.016 -11.619 13.145 1.00 76.12 97 ASP A O 1
ATOM 785 N N . ARG A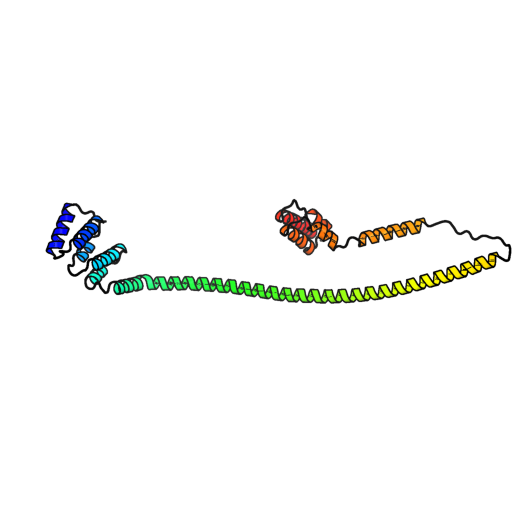 1 98 ? -14.562 -12.005 15.302 1.00 74.69 98 ARG A N 1
ATOM 786 C CA . ARG A 1 98 ? -13.125 -11.754 15.212 1.00 74.69 98 ARG A CA 1
ATOM 787 C C . ARG A 1 98 ? -12.475 -12.685 14.196 1.00 74.69 98 ARG A C 1
ATOM 789 O O . ARG A 1 98 ? -11.775 -12.216 13.302 1.00 74.69 98 ARG A O 1
ATOM 796 N N . LYS A 1 99 ? -12.734 -13.994 14.289 1.00 76.81 99 LYS A N 1
ATOM 797 C CA . LYS A 1 99 ? -12.191 -14.975 13.340 1.00 76.81 99 LYS A CA 1
ATOM 798 C C . LYS A 1 99 ? -12.659 -14.694 11.913 1.00 76.81 99 LYS A C 1
ATOM 800 O O . LYS A 1 99 ? -11.851 -14.756 10.992 1.00 76.81 99 LYS A O 1
ATOM 805 N N . LYS A 1 100 ? -13.935 -14.345 11.740 1.00 79.56 100 LYS A N 1
ATOM 806 C CA . LYS A 1 100 ? -14.504 -13.992 10.437 1.00 79.56 100 LYS A CA 1
ATOM 807 C C . LYS A 1 100 ? -13.852 -12.739 9.842 1.00 79.56 100 LYS A C 1
ATOM 809 O O . LYS A 1 100 ? -13.427 -12.779 8.695 1.00 79.56 100 LYS A O 1
ATOM 814 N N . ILE A 1 101 ? -13.695 -11.674 10.630 1.00 72.31 101 ILE A N 1
ATOM 815 C CA . ILE A 1 101 ? -13.048 -10.423 10.204 1.00 72.31 101 ILE A CA 1
ATOM 816 C C . ILE A 1 101 ? -11.594 -10.674 9.796 1.00 72.31 101 ILE A C 1
ATOM 818 O O . ILE A 1 101 ? -11.168 -10.220 8.737 1.00 72.31 101 ILE A O 1
ATOM 822 N N . TYR A 1 102 ? -10.826 -11.418 10.599 1.00 75.94 102 TYR A N 1
ATOM 823 C CA . TYR A 1 102 ? -9.449 -11.754 10.230 1.00 75.94 102 TYR A CA 1
ATOM 824 C C . TYR A 1 102 ? -9.383 -12.580 8.950 1.00 75.94 102 TYR A C 1
ATOM 826 O O . TYR A 1 102 ? -8.513 -12.320 8.123 1.00 75.94 102 TYR A O 1
ATOM 834 N N . GLN A 1 103 ? -10.299 -13.534 8.772 1.00 82.19 103 GLN A N 1
ATOM 835 C CA . GLN A 1 103 ? -10.362 -14.347 7.563 1.00 82.19 103 GLN A CA 1
ATOM 836 C C . GLN A 1 103 ? -10.664 -13.483 6.333 1.00 82.19 103 GLN A C 1
ATOM 838 O O . GLN A 1 103 ? -9.928 -13.541 5.359 1.00 82.19 103 GLN A O 1
ATOM 843 N N . GLU A 1 104 ? -11.669 -12.609 6.401 1.00 83.44 104 GLU A N 1
ATOM 844 C CA . GLU A 1 104 ? -12.028 -11.709 5.298 1.00 83.44 104 GLU A CA 1
ATOM 845 C C . GLU A 1 104 ? -10.902 -10.719 4.955 1.00 83.44 104 GLU A C 1
ATOM 847 O O . GLU A 1 104 ? -10.628 -10.472 3.779 1.00 83.44 104 GLU A O 1
ATOM 852 N N . ILE A 1 105 ? -10.219 -10.160 5.961 1.00 81.44 105 ILE A N 1
ATOM 853 C CA . ILE A 1 105 ? -9.056 -9.283 5.747 1.00 81.44 105 ILE A CA 1
ATOM 854 C C . ILE A 1 105 ? -7.918 -10.062 5.085 1.00 81.44 105 ILE A C 1
ATOM 856 O O . ILE A 1 105 ? -7.309 -9.563 4.137 1.00 81.44 105 ILE A O 1
ATOM 860 N N . PHE A 1 106 ? -7.628 -11.268 5.575 1.00 86.00 106 PHE A N 1
ATOM 861 C CA . PHE A 1 106 ? -6.544 -12.093 5.057 1.00 86.00 106 PHE A CA 1
ATOM 862 C C . PHE A 1 106 ? -6.819 -12.551 3.622 1.00 86.00 106 PHE A C 1
ATOM 864 O O . PHE A 1 106 ? -5.946 -12.415 2.768 1.00 86.00 106 PHE A O 1
ATOM 871 N N . ASP A 1 107 ? -8.040 -12.999 3.332 1.00 86.75 107 ASP A N 1
ATOM 872 C CA . ASP A 1 107 ? -8.452 -13.435 1.999 1.00 86.75 107 ASP A CA 1
ATOM 873 C C . ASP A 1 107 ? -8.388 -12.265 1.000 1.00 86.75 107 ASP A C 1
ATOM 875 O O . ASP A 1 107 ? -7.814 -12.396 -0.085 1.00 86.75 107 ASP A O 1
ATOM 879 N N . ASN A 1 108 ? -8.885 -11.080 1.381 1.00 90.62 108 ASN A N 1
ATOM 880 C CA . ASN A 1 108 ? -8.782 -9.876 0.550 1.00 90.62 108 ASN A CA 1
ATOM 881 C C . ASN A 1 108 ? -7.326 -9.458 0.311 1.00 90.62 108 ASN A C 1
ATOM 883 O O . ASN A 1 108 ? -6.952 -9.137 -0.821 1.00 90.62 108 ASN A O 1
ATOM 887 N N . PHE A 1 109 ? -6.495 -9.473 1.357 1.00 90.69 109 PHE A N 1
ATOM 888 C CA . PHE A 1 109 ? -5.070 -9.180 1.239 1.00 90.69 109 PHE A CA 1
ATOM 889 C C . PHE A 1 109 ? -4.377 -10.168 0.298 1.00 90.69 109 PHE A C 1
ATOM 891 O O . PHE A 1 109 ? -3.636 -9.746 -0.587 1.00 90.69 109 PHE A O 1
ATOM 898 N N . GLN A 1 110 ? -4.645 -11.466 0.443 1.00 89.19 110 GLN A N 1
ATOM 899 C CA . GLN A 1 110 ? -4.045 -12.510 -0.379 1.00 89.19 110 GLN A CA 1
ATOM 900 C C . GLN A 1 110 ? -4.397 -12.330 -1.860 1.00 89.19 110 GLN A C 1
ATOM 902 O O . GLN A 1 110 ? -3.510 -12.407 -2.710 1.00 89.19 110 GLN A O 1
ATOM 907 N N . VAL A 1 111 ? -5.661 -12.031 -2.180 1.00 92.00 111 VAL A N 1
ATOM 908 C CA . VAL A 1 111 ? -6.092 -11.770 -3.564 1.00 92.00 111 VAL A CA 1
ATOM 909 C C . VAL A 1 111 ? -5.374 -10.549 -4.145 1.00 92.00 111 VAL A C 1
ATOM 911 O O . VAL A 1 111 ? -4.822 -10.630 -5.244 1.00 92.00 111 VAL A O 1
ATOM 914 N N . GLN A 1 112 ? -5.340 -9.436 -3.408 1.00 88.12 112 GLN A N 1
ATOM 915 C CA . GLN A 1 112 ? -4.666 -8.204 -3.837 1.00 88.12 112 GLN A CA 1
ATOM 916 C C . GLN A 1 112 ? -3.162 -8.418 -4.035 1.00 88.12 112 GLN A C 1
ATOM 918 O O . GLN A 1 112 ? -2.589 -8.009 -5.045 1.00 88.12 112 GLN A O 1
ATOM 923 N N . TRP A 1 113 ? -2.520 -9.105 -3.092 1.00 92.94 113 TRP A N 1
ATOM 924 C CA . TRP A 1 113 ? -1.100 -9.421 -3.162 1.00 92.94 113 TRP A CA 1
ATOM 925 C C . TRP A 1 113 ? -0.783 -10.281 -4.387 1.00 92.94 113 TRP A C 1
ATOM 927 O O . TRP A 1 113 ? 0.125 -9.948 -5.147 1.00 92.94 113 TRP A O 1
ATOM 937 N N . GLN A 1 114 ? -1.577 -11.325 -4.642 1.00 93.31 114 GLN A N 1
ATOM 938 C CA . GLN A 1 114 ? -1.402 -12.195 -5.804 1.00 93.31 114 GLN A CA 1
ATOM 939 C C . GLN A 1 114 ? -1.543 -11.419 -7.124 1.00 93.31 114 GLN A C 1
ATOM 941 O O . GLN A 1 114 ? -0.757 -11.620 -8.049 1.00 93.31 114 GLN A O 1
ATOM 946 N N . GLN A 1 115 ? -2.530 -10.522 -7.223 1.00 92.88 115 GLN A N 1
ATOM 947 C CA . GLN A 1 115 ? -2.737 -9.688 -8.410 1.00 92.88 115 GLN A CA 1
ATOM 948 C C . GLN A 1 115 ? -1.549 -8.754 -8.661 1.00 92.88 115 GLN A C 1
ATOM 950 O O . GLN A 1 115 ? -1.011 -8.738 -9.770 1.00 92.88 115 GLN A O 1
ATOM 955 N N . ASN A 1 116 ? -1.104 -8.039 -7.626 1.00 94.06 116 ASN A N 1
ATOM 956 C CA . ASN A 1 116 ? 0.033 -7.124 -7.715 1.00 94.06 116 ASN A CA 1
ATOM 957 C C . ASN A 1 116 ? 1.329 -7.864 -8.063 1.00 94.06 116 ASN A C 1
ATOM 959 O O . ASN A 1 116 ? 2.083 -7.423 -8.930 1.00 94.06 116 ASN A O 1
ATOM 963 N N . PHE A 1 117 ? 1.567 -9.019 -7.439 1.00 94.94 117 PHE A N 1
ATOM 964 C CA . PHE A 1 117 ? 2.731 -9.851 -7.728 1.00 94.94 117 PHE A CA 1
ATOM 965 C C . PHE A 1 117 ? 2.736 -10.329 -9.186 1.00 94.94 117 PHE A C 1
ATOM 967 O O . PHE A 1 117 ? 3.736 -10.182 -9.887 1.00 94.94 117 PHE A O 1
ATOM 974 N N . ASN A 1 118 ? 1.597 -10.821 -9.684 1.00 93.50 118 ASN A N 1
ATOM 975 C CA . ASN A 1 118 ? 1.459 -11.236 -11.080 1.00 93.50 118 ASN A CA 1
ATOM 976 C C . ASN A 1 118 ? 1.667 -10.070 -12.062 1.00 93.50 118 ASN A C 1
ATOM 978 O O . ASN A 1 118 ? 2.202 -10.269 -13.152 1.00 93.50 118 ASN A O 1
ATOM 982 N N . GLN A 1 119 ? 1.239 -8.856 -11.707 1.00 93.50 119 GLN A N 1
ATOM 983 C CA . GLN A 1 119 ? 1.474 -7.668 -12.526 1.00 93.50 119 GLN A CA 1
ATOM 984 C C . GLN A 1 119 ? 2.963 -7.306 -12.585 1.00 93.50 119 GLN A C 1
ATOM 986 O O . GLN A 1 119 ? 3.477 -7.054 -13.674 1.00 93.50 119 GLN A O 1
ATOM 991 N N . LEU A 1 120 ? 3.660 -7.328 -11.446 1.00 93.94 120 LEU A N 1
ATOM 992 C CA . LEU A 1 120 ? 5.104 -7.084 -11.384 1.00 93.94 120 LEU A CA 1
ATOM 993 C C . LEU A 1 120 ? 5.895 -8.121 -12.187 1.00 93.94 120 LEU A C 1
ATOM 995 O O . LEU A 1 120 ? 6.832 -7.762 -12.903 1.00 93.94 120 LEU A O 1
ATOM 999 N N . LEU A 1 121 ? 5.490 -9.392 -12.111 1.00 92.19 121 LEU A N 1
ATOM 1000 C CA . LEU A 1 121 ? 6.104 -10.466 -12.886 1.00 92.19 121 LEU A CA 1
ATOM 1001 C C . LEU A 1 121 ? 6.002 -10.182 -14.392 1.00 92.19 121 LEU A C 1
ATOM 1003 O O . LEU A 1 121 ? 7.022 -10.141 -15.072 1.00 92.19 121 LEU A O 1
ATOM 1007 N N . LYS A 1 122 ? 4.800 -9.852 -14.886 1.00 93.00 122 LYS A N 1
ATOM 1008 C CA . LYS A 1 122 ? 4.577 -9.487 -16.298 1.00 93.00 122 LYS A CA 1
ATOM 1009 C C . LYS A 1 122 ? 5.384 -8.267 -16.737 1.00 93.00 122 LYS A C 1
ATOM 1011 O O . LYS A 1 122 ? 5.881 -8.226 -17.857 1.00 93.00 122 LYS A O 1
ATOM 1016 N N . GLN A 1 123 ? 5.496 -7.253 -15.878 1.00 90.69 123 GLN A N 1
ATOM 1017 C CA . GLN A 1 123 ? 6.309 -6.071 -16.176 1.00 90.69 123 GLN A CA 1
ATOM 1018 C C . GLN A 1 123 ? 7.791 -6.427 -16.292 1.00 90.69 123 GLN A C 1
ATOM 1020 O O . GLN A 1 123 ? 8.478 -5.907 -17.166 1.00 90.69 123 GLN A O 1
ATOM 1025 N N . THR A 1 124 ? 8.272 -7.329 -15.440 1.00 91.38 124 THR A N 1
ATOM 1026 C CA . THR A 1 124 ? 9.668 -7.774 -15.445 1.00 91.38 124 THR A CA 1
ATOM 1027 C C . THR A 1 124 ? 9.973 -8.622 -16.677 1.00 91.38 124 THR A C 1
ATOM 1029 O O . THR A 1 124 ? 11.007 -8.419 -17.308 1.00 91.38 124 THR A O 1
ATOM 1032 N N . GLU A 1 125 ? 9.058 -9.509 -17.071 1.00 91.69 125 GLU A N 1
ATOM 1033 C CA . GLU A 1 125 ? 9.154 -10.266 -18.327 1.00 91.69 125 GLU A CA 1
ATOM 1034 C C . GLU A 1 125 ? 9.222 -9.322 -19.536 1.00 91.69 125 GLU A C 1
ATOM 1036 O O . GLU A 1 125 ? 10.164 -9.395 -20.319 1.00 91.69 125 GLU A O 1
ATOM 1041 N N . LEU A 1 126 ? 8.312 -8.344 -19.627 1.00 92.56 126 LEU A N 1
ATOM 104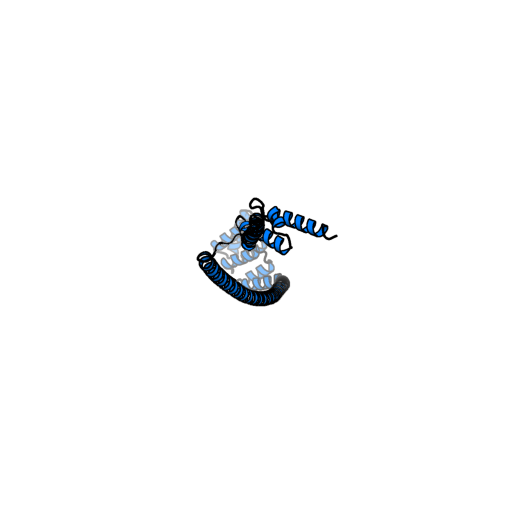2 C CA . LEU A 1 126 ? 8.323 -7.355 -20.709 1.00 92.56 126 LEU A CA 1
ATOM 1043 C C . LEU A 1 126 ? 9.623 -6.529 -20.741 1.00 92.56 126 LEU A C 1
ATOM 1045 O O . LEU A 1 126 ? 10.151 -6.220 -21.811 1.00 92.56 126 LEU A O 1
ATOM 1049 N N . LEU A 1 127 ? 10.153 -6.149 -19.575 1.00 93.06 127 LEU A N 1
ATOM 1050 C CA . LEU A 1 127 ? 11.439 -5.453 -19.479 1.00 93.06 127 LEU A CA 1
ATOM 1051 C C . LEU A 1 127 ? 12.598 -6.332 -19.965 1.00 93.06 127 LEU A C 1
ATOM 1053 O O . LEU A 1 127 ? 13.514 -5.835 -20.618 1.00 93.06 127 LEU A O 1
ATOM 1057 N N . SER A 1 128 ? 12.549 -7.633 -19.689 1.00 92.56 128 SER A N 1
ATOM 1058 C CA . SER A 1 128 ? 13.544 -8.588 -20.173 1.00 92.56 128 SER A CA 1
ATOM 1059 C C . SER A 1 128 ? 13.502 -8.721 -21.698 1.00 92.56 128 SER A C 1
ATOM 1061 O O . SER A 1 128 ? 14.530 -8.538 -22.355 1.00 92.56 128 SER A O 1
ATOM 1063 N N . ASP A 1 129 ? 12.310 -8.907 -22.269 1.00 92.31 129 ASP A N 1
ATOM 1064 C CA . ASP A 1 129 ? 12.108 -9.020 -23.719 1.00 92.31 129 ASP A CA 1
ATOM 1065 C C . ASP A 1 129 ? 12.544 -7.744 -24.451 1.00 92.31 129 ASP A C 1
ATOM 1067 O O . ASP A 1 129 ? 13.216 -7.781 -25.486 1.00 92.31 129 ASP A O 1
ATOM 1071 N N . THR A 1 130 ? 12.199 -6.576 -23.900 1.00 91.88 130 THR A N 1
ATOM 1072 C CA . THR A 1 130 ? 12.619 -5.293 -24.478 1.00 91.88 130 THR A CA 1
ATOM 1073 C C . THR A 1 130 ? 14.129 -5.100 -24.381 1.00 91.88 130 THR A C 1
ATOM 1075 O O . THR A 1 130 ? 14.738 -4.612 -25.334 1.00 91.88 130 THR A O 1
ATOM 1078 N N . GLN A 1 131 ? 14.768 -5.533 -23.291 1.00 92.56 131 GLN A N 1
ATOM 1079 C CA . GLN A 1 131 ? 16.224 -5.510 -23.173 1.00 92.56 131 GLN A CA 1
ATOM 1080 C C . GLN A 1 131 ? 16.893 -6.397 -24.234 1.00 92.56 131 GLN A C 1
ATOM 1082 O O . GLN A 1 131 ? 17.888 -5.984 -24.836 1.00 92.56 131 GLN A O 1
ATOM 1087 N N . GLU A 1 132 ? 16.373 -7.597 -24.484 1.00 92.06 132 GLU A N 1
ATOM 1088 C CA . GLU A 1 132 ? 16.903 -8.502 -25.510 1.00 92.06 132 GLU A CA 1
ATOM 1089 C C . GLU A 1 132 ? 16.716 -7.937 -26.926 1.00 92.06 132 GLU A C 1
ATOM 1091 O O . GLU A 1 132 ? 17.646 -7.948 -27.746 1.00 92.06 132 GLU A O 1
ATOM 1096 N N . PHE A 1 133 ? 15.557 -7.334 -27.190 1.00 93.31 133 PHE A N 1
ATOM 1097 C CA . PHE A 1 133 ? 15.302 -6.620 -28.436 1.00 93.31 133 PHE A CA 1
ATOM 1098 C C . PHE A 1 133 ? 16.285 -5.458 -28.645 1.00 93.31 133 PHE A C 1
ATOM 1100 O O . PHE A 1 133 ? 16.878 -5.328 -29.719 1.00 93.31 133 PHE A O 1
ATOM 1107 N N . LEU A 1 134 ? 16.509 -4.630 -27.620 1.00 93.69 134 LEU A N 1
ATOM 1108 C CA . LEU A 1 134 ? 17.446 -3.508 -27.695 1.00 93.69 134 LEU A CA 1
ATOM 1109 C C . LEU A 1 134 ? 18.887 -3.978 -27.917 1.00 93.69 134 LEU A C 1
ATOM 1111 O O . LEU A 1 134 ? 19.585 -3.400 -28.750 1.00 93.69 134 LEU A O 1
ATOM 1115 N N . LYS A 1 135 ? 19.324 -5.052 -27.248 1.00 94.19 135 LYS A N 1
ATOM 1116 C CA . LYS A 1 135 ? 20.637 -5.671 -27.508 1.00 94.19 135 LYS A CA 1
ATOM 1117 C C . LYS A 1 135 ? 20.777 -6.094 -28.970 1.00 94.19 135 LYS A C 1
ATOM 1119 O O . LYS A 1 135 ? 21.793 -5.801 -29.595 1.00 94.19 135 LYS A O 1
ATOM 1124 N N . SER A 1 136 ? 19.740 -6.713 -29.530 1.00 93.75 136 SER A N 1
ATOM 1125 C CA . SER A 1 136 ? 19.722 -7.126 -30.938 1.00 93.75 136 SER A CA 1
ATOM 1126 C C . SER A 1 136 ? 19.814 -5.927 -31.892 1.00 93.75 136 SER A C 1
ATOM 1128 O O . SER A 1 136 ? 20.559 -5.962 -32.870 1.00 93.75 136 SER A O 1
ATOM 1130 N N . GLN A 1 137 ? 19.111 -4.830 -31.588 1.00 93.31 137 GLN A N 1
ATOM 1131 C CA . GLN A 1 137 ? 19.190 -3.583 -32.359 1.00 93.31 137 GLN A CA 1
ATOM 1132 C C . GLN A 1 137 ? 20.576 -2.931 -32.289 1.00 93.31 137 GLN A C 1
ATOM 1134 O O . GLN A 1 137 ? 21.050 -2.397 -33.293 1.00 93.31 137 GLN A O 1
ATOM 1139 N N . ILE A 1 138 ? 21.228 -2.957 -31.123 1.00 94.50 138 ILE A N 1
ATOM 1140 C CA . ILE A 1 138 ? 22.586 -2.426 -30.951 1.00 94.50 138 ILE A CA 1
ATOM 1141 C C . ILE A 1 138 ? 23.570 -3.224 -31.805 1.00 94.50 138 ILE A C 1
ATOM 1143 O O . ILE A 1 138 ? 24.290 -2.621 -32.595 1.00 94.50 138 ILE A O 1
ATOM 1147 N N . LEU A 1 139 ? 23.528 -4.556 -31.730 1.00 95.75 139 LEU A N 1
ATOM 1148 C CA . LEU A 1 139 ? 24.417 -5.432 -32.497 1.00 95.75 139 LEU A CA 1
ATOM 1149 C C . LEU A 1 139 ? 24.308 -5.186 -34.013 1.00 95.75 139 LEU A C 1
ATOM 1151 O O . LEU A 1 139 ? 25.307 -5.083 -34.725 1.00 95.75 139 LEU A O 1
ATOM 1155 N N . GLU A 1 140 ? 23.081 -5.044 -34.517 1.00 95.62 140 GLU A N 1
ATOM 1156 C CA . GLU A 1 140 ? 22.827 -4.742 -35.927 1.00 95.62 140 GLU A CA 1
ATOM 1157 C C . GLU A 1 140 ? 23.369 -3.358 -36.322 1.00 95.62 140 GLU A C 1
ATOM 1159 O O . GLU A 1 140 ? 23.933 -3.184 -37.405 1.00 95.62 140 GLU A O 1
ATOM 1164 N N . ARG A 1 141 ? 23.239 -2.357 -35.443 1.00 94.88 141 ARG A N 1
ATOM 1165 C CA . ARG A 1 141 ? 23.804 -1.021 -35.679 1.00 94.88 141 ARG A CA 1
ATOM 1166 C C . ARG A 1 141 ? 25.327 -1.033 -35.663 1.00 94.88 141 ARG A C 1
ATOM 1168 O O . ARG A 1 141 ? 25.917 -0.400 -36.532 1.00 94.88 141 ARG A O 1
ATOM 1175 N N . GLU A 1 142 ? 25.952 -1.751 -34.737 1.00 95.75 142 GLU A N 1
ATOM 1176 C CA . GLU A 1 142 ? 27.410 -1.910 -34.680 1.00 95.75 142 GLU A CA 1
ATOM 1177 C C . GLU A 1 142 ? 27.946 -2.521 -35.975 1.00 95.75 142 GLU A C 1
ATOM 1179 O O . GLU A 1 142 ? 28.899 -2.004 -36.559 1.00 95.75 142 GLU A O 1
ATOM 1184 N N . LYS A 1 143 ? 27.271 -3.553 -36.495 1.00 96.12 143 LYS A N 1
ATOM 1185 C CA . LYS A 1 143 ? 27.629 -4.162 -37.779 1.00 96.12 143 LYS A CA 1
ATOM 1186 C C . LYS A 1 143 ? 27.542 -3.164 -38.937 1.00 96.12 143 LYS A C 1
ATOM 1188 O O . LYS A 1 143 ? 28.473 -3.065 -39.732 1.00 96.12 143 LYS A O 1
ATOM 1193 N N . ARG A 1 144 ? 26.464 -2.375 -39.005 1.00 96.00 144 ARG A N 1
ATOM 1194 C CA . ARG A 1 144 ? 26.305 -1.329 -40.032 1.00 96.00 144 ARG A CA 1
ATOM 1195 C C . ARG A 1 144 ? 27.371 -0.246 -39.932 1.00 96.00 144 ARG A C 1
ATOM 1197 O O . ARG A 1 144 ? 27.842 0.224 -40.962 1.00 96.00 144 ARG A O 1
ATOM 1204 N N . VAL A 1 145 ? 27.736 0.163 -38.718 1.00 95.81 145 VAL A N 1
ATOM 1205 C CA . VAL A 1 145 ? 28.813 1.138 -38.505 1.00 95.81 145 VAL A CA 1
ATOM 1206 C C . VAL A 1 145 ? 30.133 0.577 -39.026 1.00 95.81 145 VAL A C 1
ATOM 1208 O O . VAL A 1 145 ? 30.787 1.255 -39.811 1.00 95.81 145 VAL A O 1
ATOM 1211 N N . ALA A 1 146 ? 30.464 -0.674 -38.701 1.00 95.50 146 ALA A N 1
ATOM 1212 C CA . ALA A 1 146 ? 31.680 -1.319 -39.194 1.00 95.50 146 ALA A CA 1
ATOM 1213 C C . ALA A 1 146 ? 31.725 -1.409 -40.734 1.00 95.50 146 ALA A C 1
ATOM 1215 O O . ALA A 1 146 ? 32.767 -1.172 -41.346 1.00 95.50 146 ALA A O 1
ATOM 1216 N N . ASP A 1 147 ? 30.600 -1.711 -41.388 1.00 95.69 147 ASP A N 1
ATOM 1217 C CA . ASP A 1 147 ? 30.529 -1.760 -42.855 1.00 95.69 147 ASP A CA 1
ATOM 1218 C C . ASP A 1 147 ? 30.672 -0.365 -43.494 1.00 95.69 147 ASP A C 1
ATOM 1220 O O . ASP A 1 147 ? 31.340 -0.199 -44.522 1.00 95.69 147 ASP A O 1
ATOM 1224 N N . LEU A 1 148 ? 30.099 0.667 -42.868 1.00 94.81 148 LEU A N 1
ATOM 1225 C CA . LEU A 1 148 ? 30.277 2.053 -43.305 1.00 94.81 148 LEU A CA 1
ATOM 1226 C C . LEU A 1 148 ? 31.721 2.531 -43.124 1.00 94.81 148 LEU A C 1
ATOM 1228 O O . LEU A 1 148 ? 32.236 3.221 -44.000 1.00 94.81 148 LEU A O 1
ATOM 1232 N N . GLU A 1 149 ? 32.385 2.154 -42.032 1.00 94.62 149 GLU A N 1
ATOM 1233 C CA . GLU A 1 149 ? 33.801 2.463 -41.800 1.00 94.62 149 GLU A CA 1
ATOM 1234 C C . GLU A 1 149 ? 34.689 1.864 -42.893 1.00 94.62 149 GLU A C 1
ATOM 1236 O O . GLU A 1 149 ? 35.500 2.585 -43.477 1.00 94.62 149 GLU A O 1
ATOM 1241 N N . ARG A 1 150 ? 34.459 0.598 -43.269 1.00 94.25 150 ARG A N 1
ATOM 1242 C CA . ARG A 1 150 ? 35.152 -0.025 -44.412 1.00 94.25 150 ARG A CA 1
ATOM 1243 C C . ARG A 1 150 ? 34.939 0.756 -45.704 1.00 94.25 150 ARG A C 1
ATOM 1245 O O . ARG A 1 150 ? 35.898 1.059 -46.407 1.00 94.25 150 ARG A O 1
ATOM 1252 N N . THR A 1 151 ? 33.695 1.139 -45.983 1.00 95.25 151 THR A N 1
ATOM 1253 C CA . THR A 1 151 ? 33.354 1.920 -47.183 1.00 95.25 151 THR A CA 1
ATOM 1254 C C . THR A 1 151 ? 34.062 3.283 -47.187 1.00 95.25 151 THR A C 1
ATOM 1256 O O . THR A 1 151 ? 34.539 3.746 -48.224 1.00 95.25 151 THR A O 1
ATOM 1259 N N . ILE A 1 152 ? 34.158 3.945 -46.029 1.00 93.44 152 ILE A N 1
ATOM 1260 C CA . ILE A 1 152 ? 34.884 5.213 -45.884 1.00 93.44 152 ILE A CA 1
ATOM 1261 C C . ILE A 1 152 ? 36.371 5.021 -46.190 1.00 93.44 152 ILE A C 1
ATOM 1263 O O . ILE A 1 152 ? 36.951 5.851 -46.894 1.00 93.44 152 ILE A O 1
ATOM 1267 N N . ASP A 1 153 ? 36.992 3.956 -45.689 1.00 94.88 153 ASP A N 1
ATOM 1268 C CA . ASP A 1 153 ? 38.412 3.689 -45.918 1.00 94.88 153 ASP A CA 1
ATOM 1269 C C . ASP A 1 153 ? 38.715 3.365 -47.388 1.00 94.88 153 ASP A C 1
ATOM 1271 O O . ASP A 1 153 ? 39.690 3.884 -47.942 1.00 94.88 153 ASP A O 1
ATOM 1275 N N . GLU A 1 154 ? 37.839 2.611 -48.056 1.00 95.12 154 GLU A N 1
ATOM 1276 C CA . GLU A 1 154 ? 37.911 2.360 -49.501 1.00 95.12 154 GLU A CA 1
ATOM 1277 C C . GLU A 1 154 ? 37.821 3.663 -50.310 1.00 95.12 154 GLU A C 1
ATOM 1279 O O . GLU A 1 154 ? 38.664 3.934 -51.171 1.00 95.12 154 GLU A O 1
ATOM 1284 N N . LEU A 1 155 ? 36.846 4.523 -49.997 1.00 93.38 155 LEU A N 1
ATOM 1285 C CA . LEU A 1 155 ? 36.699 5.825 -50.651 1.00 93.38 155 LEU A CA 1
ATOM 1286 C C . LEU A 1 155 ? 37.906 6.734 -50.394 1.00 93.38 155 LEU A C 1
ATOM 1288 O O . LEU A 1 155 ? 38.366 7.422 -51.304 1.00 93.38 155 LEU A O 1
ATOM 1292 N N . ARG A 1 156 ? 38.460 6.730 -49.176 1.00 93.31 156 ARG A N 1
ATOM 1293 C CA . ARG A 1 156 ? 39.682 7.481 -48.845 1.00 93.31 156 ARG A CA 1
ATOM 1294 C C . ARG A 1 156 ? 40.881 7.006 -49.656 1.00 93.31 156 ARG A C 1
ATOM 1296 O O . ARG A 1 156 ? 41.716 7.829 -50.029 1.00 93.31 156 ARG A O 1
ATOM 1303 N N . GLU A 1 157 ? 41.008 5.707 -49.907 1.00 93.19 157 GLU A N 1
ATOM 1304 C CA . GLU A 1 157 ? 42.048 5.177 -50.792 1.00 93.19 157 GLU A CA 1
ATOM 1305 C C . GLU A 1 157 ? 41.809 5.600 -52.246 1.00 93.19 157 GLU A C 1
ATOM 1307 O O . GLU A 1 157 ? 42.727 6.117 -52.881 1.00 93.19 157 GLU A O 1
ATOM 1312 N N . SER A 1 158 ? 40.574 5.505 -52.747 1.00 92.31 158 SER A N 1
ATOM 1313 C CA . SER A 1 158 ? 40.230 5.973 -54.097 1.00 92.31 158 SER A CA 1
ATOM 1314 C C . SER A 1 158 ? 40.548 7.460 -54.296 1.00 92.31 158 SER A C 1
ATOM 1316 O O . SER A 1 158 ? 41.200 7.825 -55.275 1.00 92.31 158 SER A O 1
ATOM 1318 N N . VAL A 1 159 ? 40.177 8.318 -53.343 1.00 92.81 159 VAL A N 1
ATOM 1319 C CA . VAL A 1 159 ? 40.486 9.755 -53.395 1.00 92.81 159 VAL A CA 1
ATOM 1320 C C . VAL A 1 159 ? 41.996 9.999 -53.377 1.00 92.81 159 VAL A C 1
ATOM 1322 O O . VAL A 1 159 ? 42.486 10.853 -54.114 1.00 92.81 159 VAL A O 1
ATOM 1325 N N . ARG A 1 160 ? 42.759 9.245 -52.571 1.00 91.00 160 ARG A N 1
ATOM 1326 C CA . ARG A 1 160 ? 44.229 9.331 -52.567 1.00 91.00 160 ARG A CA 1
ATOM 1327 C C . ARG A 1 160 ? 44.822 8.963 -53.926 1.00 91.00 160 ARG A C 1
ATOM 1329 O O . ARG A 1 160 ? 45.747 9.636 -54.377 1.00 91.00 160 ARG A O 1
ATOM 1336 N N . GLN A 1 161 ? 44.298 7.930 -54.580 1.00 91.25 161 GLN A N 1
ATOM 1337 C CA . GLN A 1 161 ? 44.752 7.513 -55.907 1.00 91.25 161 GLN A CA 1
ATOM 1338 C C . GLN A 1 161 ? 44.442 8.565 -56.975 1.00 91.25 161 GLN A C 1
ATOM 1340 O O . GLN A 1 161 ? 45.337 8.924 -57.737 1.00 91.25 161 GLN A O 1
ATOM 1345 N N . GLU A 1 162 ? 43.222 9.104 -57.000 1.00 87.56 162 GLU A N 1
ATOM 1346 C CA . GLU A 1 162 ? 42.842 10.181 -57.927 1.00 87.56 162 GLU A CA 1
ATOM 1347 C C . GLU A 1 162 ? 43.684 11.441 -57.720 1.00 87.56 162 GLU A C 1
ATOM 1349 O O . GLU A 1 162 ? 44.129 12.059 -58.685 1.00 87.56 162 GLU A O 1
ATOM 1354 N N . ARG A 1 163 ? 43.998 11.786 -56.467 1.00 88.56 163 ARG A N 1
ATOM 1355 C CA . ARG A 1 163 ? 44.878 12.918 -56.167 1.00 88.56 163 ARG A CA 1
ATOM 1356 C C . ARG A 1 163 ? 46.283 12.726 -56.744 1.00 88.56 163 ARG A C 1
ATOM 1358 O O . ARG A 1 163 ? 46.790 13.638 -57.385 1.00 88.56 163 ARG A O 1
ATOM 1365 N N . ARG A 1 164 ? 46.875 11.533 -56.598 1.00 89.38 164 ARG A N 1
ATOM 1366 C CA . ARG A 1 164 ? 48.170 11.206 -57.228 1.00 89.38 164 ARG A CA 1
ATOM 1367 C C . ARG A 1 164 ? 48.102 11.280 -58.754 1.00 89.38 164 ARG A C 1
ATOM 1369 O O . ARG A 1 164 ? 49.036 11.757 -59.385 1.00 89.38 164 ARG A O 1
ATOM 1376 N N . ARG A 1 165 ? 47.003 10.812 -59.360 1.00 87.94 165 ARG A N 1
ATOM 1377 C CA . ARG A 1 165 ? 46.793 10.916 -60.816 1.00 87.94 165 ARG A CA 1
ATOM 1378 C C . ARG A 1 165 ? 46.749 12.375 -61.264 1.00 87.94 165 ARG A C 1
ATOM 1380 O O . ARG A 1 165 ? 47.391 12.715 -62.251 1.00 87.94 165 ARG A O 1
ATOM 1387 N N . ALA A 1 166 ? 46.029 13.224 -60.534 1.00 86.00 166 ALA A N 1
ATOM 1388 C CA . ALA A 1 166 ? 45.960 14.653 -60.816 1.00 86.00 166 ALA A CA 1
ATOM 1389 C C . ALA A 1 166 ? 47.335 15.331 -60.693 1.00 86.00 166 ALA A C 1
ATOM 1391 O O . ALA A 1 166 ? 47.711 16.072 -61.595 1.00 86.00 166 ALA A O 1
ATOM 1392 N N . GLU A 1 167 ? 48.100 15.021 -59.640 1.00 90.38 167 GLU A N 1
ATOM 1393 C CA . GLU A 1 167 ? 49.467 15.530 -59.441 1.00 90.38 167 GLU A CA 1
ATOM 1394 C C . GLU A 1 167 ? 50.403 15.117 -60.592 1.00 90.38 167 GLU A C 1
ATOM 1396 O O . GLU A 1 167 ? 51.121 15.957 -61.129 1.00 90.38 167 GLU A O 1
ATOM 1401 N N . ASN A 1 168 ? 50.351 13.856 -61.039 1.00 90.44 168 ASN A N 1
ATOM 1402 C CA . ASN A 1 168 ? 51.140 13.389 -62.184 1.00 90.44 168 ASN A CA 1
ATOM 1403 C C . ASN A 1 168 ? 50.771 14.123 -63.485 1.00 90.44 168 ASN A C 1
ATOM 1405 O O . ASN A 1 168 ? 51.653 14.519 -64.241 1.00 90.44 168 ASN A O 1
ATOM 1409 N N . LEU A 1 169 ? 49.474 14.323 -63.745 1.00 85.69 169 LEU A N 1
ATOM 1410 C CA . LEU A 1 169 ? 49.006 15.059 -64.925 1.00 85.69 169 LEU A CA 1
ATOM 1411 C C . LEU A 1 169 ? 49.399 16.541 -64.872 1.00 85.69 169 LEU A C 1
ATOM 1413 O O . LEU A 1 169 ? 49.630 17.155 -65.911 1.00 85.69 169 LEU A O 1
ATOM 1417 N N . GLU A 1 170 ? 49.443 17.138 -63.682 1.00 86.94 170 GLU A N 1
ATOM 1418 C CA . GLU A 1 170 ? 49.889 18.519 -63.491 1.00 86.94 170 GLU A CA 1
ATOM 1419 C C . GLU A 1 170 ? 51.392 18.658 -63.754 1.00 86.94 170 GLU A C 1
ATOM 1421 O O . GLU A 1 170 ? 51.792 19.551 -64.499 1.00 86.94 170 GLU A O 1
ATOM 1426 N N . GLN A 1 171 ? 52.205 17.716 -63.265 1.00 85.69 171 GLN A N 1
ATOM 1427 C CA . GLN A 1 171 ? 53.632 17.638 -63.598 1.00 85.69 171 GLN A CA 1
ATOM 1428 C C . GLN A 1 171 ? 53.855 17.469 -65.105 1.00 85.69 171 GLN A C 1
ATOM 1430 O O . GLN A 1 171 ? 54.642 18.206 -65.694 1.00 85.69 171 GLN A O 1
ATOM 1435 N N . GLU A 1 172 ? 53.119 16.563 -65.753 1.00 84.44 172 GLU A N 1
ATOM 1436 C CA . GLU A 1 172 ? 53.213 16.358 -67.200 1.00 84.44 172 GLU A CA 1
ATOM 1437 C C . GLU A 1 172 ? 52.845 17.641 -67.966 1.00 84.44 172 GLU A C 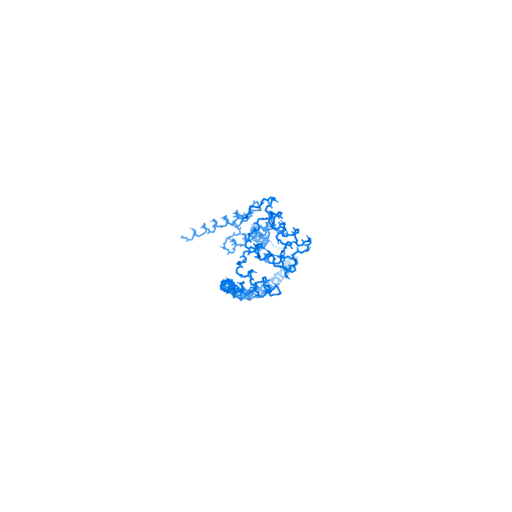1
ATOM 1439 O O . GLU A 1 172 ? 53.552 18.049 -68.888 1.00 84.44 172 GLU A O 1
ATOM 1444 N N . LYS A 1 173 ? 51.781 18.347 -67.552 1.00 85.69 173 LYS A N 1
ATOM 1445 C CA . LYS A 1 173 ? 51.414 19.655 -68.121 1.00 85.69 173 LYS A CA 1
ATOM 1446 C C . LYS A 1 173 ? 52.526 20.690 -67.968 1.00 85.69 173 LYS A C 1
ATOM 1448 O O . LYS A 1 173 ? 52.781 21.438 -68.911 1.00 85.69 173 LYS A O 1
ATOM 1453 N N . GLU A 1 174 ? 53.170 20.766 -66.806 1.00 84.06 174 GLU A N 1
ATOM 1454 C CA . GLU A 1 174 ? 54.298 21.676 -66.584 1.00 84.06 174 GLU A CA 1
ATOM 1455 C C . GLU A 1 174 ? 55.506 21.327 -67.461 1.00 84.06 174 GLU A C 1
ATOM 1457 O O . GLU A 1 174 ? 56.170 22.225 -67.984 1.00 84.06 174 GLU A O 1
ATOM 1462 N N . GLU A 1 175 ? 55.788 20.039 -67.662 1.00 83.62 175 GLU A N 1
ATOM 1463 C CA . GLU A 1 175 ? 56.833 19.572 -68.573 1.00 83.62 175 GLU A CA 1
ATOM 1464 C C . GLU A 1 175 ? 56.523 19.945 -70.026 1.00 83.62 175 GLU A C 1
ATOM 1466 O O . GLU A 1 175 ? 57.363 20.558 -70.689 1.00 83.62 175 GLU A O 1
ATOM 1471 N N . TRP A 1 176 ? 55.305 19.675 -70.505 1.00 74.06 176 TRP A N 1
ATOM 1472 C CA . TRP A 1 176 ? 54.844 20.090 -71.835 1.00 74.06 176 TRP A CA 1
ATOM 1473 C C . TRP A 1 176 ? 54.924 21.606 -72.034 1.00 74.06 176 TRP A C 1
ATOM 1475 O O . TRP A 1 176 ? 55.354 22.066 -73.094 1.00 74.06 176 TRP A O 1
ATOM 1485 N N . LYS A 1 177 ? 54.586 22.394 -71.009 1.00 78.62 177 LYS A N 1
ATOM 1486 C CA . LYS A 1 177 ? 54.697 23.858 -71.048 1.00 78.62 177 LYS A CA 1
ATOM 1487 C C . LYS A 1 177 ? 56.150 24.322 -71.206 1.00 78.62 177 LYS A C 1
ATOM 1489 O O . LYS A 1 177 ? 56.419 25.213 -72.007 1.00 78.62 177 LYS A O 1
ATOM 1494 N N . LYS A 1 178 ? 57.101 23.675 -70.521 1.00 78.00 178 LYS A N 1
ATOM 1495 C CA . LYS A 1 178 ? 58.545 23.933 -70.692 1.00 78.00 178 LYS A CA 1
ATOM 1496 C C . LYS A 1 178 ? 59.053 23.534 -72.080 1.00 78.00 178 LYS A C 1
ATOM 1498 O O . LYS A 1 178 ? 59.975 24.171 -72.587 1.00 78.00 178 LYS A O 1
ATOM 1503 N N . TYR A 1 179 ? 58.499 22.482 -72.688 1.00 73.75 179 TYR A N 1
ATOM 1504 C CA . TYR A 1 179 ? 58.814 22.125 -74.075 1.00 73.75 179 TYR A CA 1
ATOM 1505 C C . TYR A 1 179 ? 58.297 23.180 -75.057 1.00 73.75 179 TYR A C 1
ATOM 1507 O O . TYR A 1 179 ? 59.062 23.573 -75.933 1.00 73.75 179 TYR A O 1
ATOM 1515 N N . GLN A 1 180 ? 57.075 23.693 -74.868 1.00 58.50 180 GLN A N 1
ATOM 1516 C CA . GLN A 1 180 ? 56.520 24.782 -75.683 1.00 58.50 180 GLN A CA 1
ATOM 1517 C C . GLN A 1 180 ? 57.340 26.078 -75.577 1.00 58.50 180 GLN A C 1
ATOM 1519 O O . GLN A 1 180 ? 57.725 26.640 -76.600 1.00 58.50 180 GLN A O 1
ATOM 1524 N N . GLU A 1 181 ? 57.713 26.493 -74.361 1.00 56.69 181 GLU A N 1
ATOM 1525 C CA . GLU A 1 181 ? 58.586 27.662 -74.143 1.00 56.69 181 GLU A CA 1
ATOM 1526 C C . GLU A 1 181 ? 59.984 27.491 -74.764 1.00 56.69 181 GLU A C 1
ATOM 1528 O O . GLU A 1 181 ? 60.610 28.472 -75.156 1.00 56.69 181 GLU A O 1
ATOM 1533 N N . LYS A 1 182 ? 60.493 26.256 -74.882 1.00 56.19 182 LYS A N 1
ATOM 1534 C CA . LYS A 1 182 ? 61.766 25.971 -75.569 1.00 56.19 182 LYS A CA 1
ATOM 1535 C C . LYS A 1 182 ? 61.633 25.939 -77.091 1.00 56.19 182 LYS A C 1
ATOM 1537 O O . LYS A 1 182 ? 62.593 26.295 -77.771 1.00 56.19 182 LYS A O 1
ATOM 1542 N N . THR A 1 183 ? 60.492 25.511 -77.630 1.00 44.53 183 THR A N 1
ATOM 1543 C CA . THR A 1 183 ? 60.232 25.530 -79.079 1.00 44.53 183 THR A CA 1
ATOM 1544 C C . THR A 1 183 ? 59.964 26.937 -79.613 1.00 44.53 183 THR A C 1
ATOM 1546 O O . THR A 1 183 ? 60.343 27.209 -80.745 1.00 44.53 183 THR A O 1
ATOM 1549 N N . ASP A 1 184 ? 59.459 27.863 -78.791 1.00 47.81 184 ASP A N 1
ATOM 1550 C CA . ASP A 1 184 ? 59.263 29.272 -79.181 1.00 47.81 184 ASP A CA 1
ATOM 1551 C C . ASP A 1 184 ? 60.576 30.078 -79.317 1.00 47.81 184 ASP A C 1
ATOM 1553 O O . ASP A 1 184 ? 60.569 31.203 -79.814 1.00 47.81 184 ASP A O 1
ATOM 1557 N N . VAL A 1 185 ? 61.731 29.517 -78.929 1.00 47.34 185 VAL A N 1
ATOM 1558 C CA . VAL A 1 185 ? 63.050 30.165 -79.099 1.00 47.34 185 VAL A CA 1
ATOM 1559 C C . VAL A 1 185 ? 63.699 29.831 -80.453 1.00 47.34 185 VAL A C 1
ATOM 1561 O O . VAL A 1 185 ? 64.672 30.475 -80.831 1.00 47.34 185 VAL A O 1
ATOM 1564 N N . ASN A 1 186 ? 63.158 28.888 -81.234 1.00 44.16 186 ASN A N 1
ATOM 1565 C CA . ASN A 1 186 ? 63.663 28.572 -82.574 1.00 44.16 186 ASN A CA 1
ATOM 1566 C C . ASN A 1 186 ? 62.523 28.279 -83.562 1.00 44.16 186 ASN A C 1
ATOM 1568 O O . ASN A 1 186 ? 62.127 27.128 -83.732 1.00 44.16 186 ASN A O 1
ATOM 1572 N N . GLY A 1 187 ? 62.098 29.313 -84.292 1.00 34.59 187 GLY A N 1
ATOM 1573 C CA . GLY A 1 187 ? 61.383 29.171 -85.564 1.00 34.59 187 GLY A CA 1
ATOM 1574 C C . GLY A 1 187 ? 60.013 29.842 -85.604 1.00 34.59 187 GLY A C 1
ATOM 1575 O O . GLY A 1 187 ? 59.071 29.397 -84.961 1.00 34.59 187 GLY A O 1
ATOM 1576 N N . GLU A 1 188 ? 59.920 30.893 -86.420 1.00 41.62 188 GLU A N 1
ATOM 1577 C CA . GLU A 1 188 ? 58.682 31.523 -86.884 1.00 41.62 188 GLU A CA 1
ATOM 1578 C C . GLU A 1 188 ? 57.719 30.503 -87.523 1.00 41.62 188 GLU A C 1
ATOM 1580 O O . GLU A 1 188 ? 58.152 29.600 -88.243 1.00 41.62 188 GLU A O 1
ATOM 1585 N N . GLY A 1 189 ? 56.407 30.696 -87.349 1.00 33.62 189 GLY A N 1
ATOM 1586 C CA . GLY A 1 189 ? 55.400 29.983 -88.138 1.00 33.62 189 GLY A CA 1
ATOM 1587 C C . GLY A 1 189 ? 53.992 30.013 -87.549 1.00 33.62 189 GLY A C 1
ATOM 1588 O O . GLY A 1 189 ? 53.676 29.292 -86.612 1.00 33.62 189 GLY A O 1
ATOM 1589 N N . GLU A 1 190 ? 53.135 30.835 -88.147 1.00 37.62 190 GLU A N 1
ATOM 1590 C CA . GLU A 1 190 ? 51.688 30.912 -87.934 1.00 37.62 190 GLU A CA 1
ATOM 1591 C C . GLU A 1 190 ? 50.966 29.544 -88.003 1.00 37.62 190 GLU A C 1
ATOM 1593 O O . GLU A 1 190 ? 51.201 28.767 -88.927 1.00 37.62 190 GLU A O 1
ATOM 1598 N N . ASN A 1 191 ? 49.977 29.305 -87.130 1.00 33.66 191 ASN A N 1
ATOM 1599 C CA . ASN A 1 191 ? 48.540 29.244 -87.481 1.00 33.66 191 ASN A CA 1
ATOM 1600 C C . ASN A 1 191 ? 47.687 28.450 -86.469 1.00 33.66 191 ASN A C 1
ATOM 1602 O O . ASN A 1 191 ? 47.853 27.254 -86.261 1.00 33.66 191 ASN A O 1
ATOM 1606 N N . ALA A 1 192 ? 46.690 29.161 -85.938 1.00 40.50 192 ALA A N 1
ATOM 1607 C CA . ALA A 1 192 ? 45.319 28.744 -85.644 1.00 40.50 192 ALA A CA 1
ATOM 1608 C C . ALA A 1 192 ? 45.033 27.326 -85.098 1.00 40.50 192 ALA A C 1
ATOM 1610 O O . ALA A 1 192 ? 44.882 26.363 -85.844 1.00 40.50 192 ALA A O 1
ATOM 1611 N N . ALA A 1 193 ? 44.624 27.277 -83.828 1.00 29.77 193 ALA A N 1
ATOM 1612 C CA . ALA A 1 193 ? 43.487 26.454 -83.424 1.00 29.77 193 ALA A CA 1
ATOM 1613 C C . ALA A 1 193 ? 42.618 27.256 -82.451 1.00 29.77 193 ALA A C 1
ATOM 1615 O O . ALA A 1 193 ? 43.053 27.661 -81.378 1.00 29.77 193 ALA A O 1
ATOM 1616 N N . LYS A 1 194 ? 41.388 27.540 -82.882 1.00 44.66 194 LYS A N 1
ATOM 1617 C CA . LYS A 1 194 ? 40.361 28.257 -82.127 1.00 44.66 194 LYS A CA 1
ATOM 1618 C C . LYS A 1 194 ? 40.051 27.498 -80.835 1.00 44.66 194 LYS A C 1
ATOM 1620 O O . LYS A 1 194 ? 39.311 26.517 -80.871 1.00 44.66 194 LYS A O 1
ATOM 1625 N N . THR A 1 195 ? 40.555 27.968 -79.701 1.00 31.23 195 THR A N 1
ATOM 1626 C CA . THR A 1 195 ? 40.007 27.586 -78.399 1.00 31.23 195 THR A CA 1
ATOM 1627 C C . THR A 1 195 ? 38.740 28.402 -78.220 1.00 31.23 195 THR A C 1
ATOM 1629 O O . THR A 1 195 ? 38.787 29.591 -77.917 1.00 31.23 195 THR A O 1
ATOM 1632 N N . GLY A 1 196 ? 37.608 27.780 -78.550 1.00 38.34 196 GLY A N 1
ATOM 1633 C CA . GLY A 1 196 ? 36.295 28.355 -78.324 1.00 38.34 196 GLY A CA 1
ATOM 1634 C C . GLY A 1 196 ? 36.174 28.793 -76.874 1.00 38.34 196 GLY A C 1
ATOM 1635 O O . GLY A 1 196 ? 36.376 28.002 -75.952 1.00 38.34 196 GLY A O 1
ATOM 1636 N N . ASP A 1 197 ? 35.854 30.068 -76.704 1.00 37.19 197 ASP A N 1
ATOM 1637 C CA . ASP A 1 197 ? 35.317 30.573 -75.463 1.00 37.19 197 ASP A CA 1
ATOM 1638 C C . ASP A 1 197 ? 34.108 29.732 -75.041 1.00 37.19 197 ASP A C 1
ATOM 1640 O O . ASP A 1 197 ? 33.219 29.430 -75.840 1.00 37.19 197 ASP A O 1
ATOM 1644 N N . LEU A 1 198 ? 34.098 29.463 -73.734 1.00 40.97 198 LEU A N 1
ATOM 1645 C CA . LEU A 1 198 ? 33.055 28.885 -72.888 1.00 40.97 198 LEU A CA 1
ATOM 1646 C C . LEU A 1 198 ? 33.022 27.344 -72.792 1.00 40.97 198 LEU A C 1
ATOM 1648 O O . LEU A 1 198 ? 32.938 26.639 -73.793 1.00 40.97 198 LEU A O 1
ATOM 1652 N N . PRO A 1 199 ? 32.987 26.820 -71.543 1.00 43.94 199 PRO A N 1
ATOM 1653 C CA . PRO A 1 199 ? 32.060 27.373 -70.563 1.00 43.94 199 PRO A CA 1
ATOM 1654 C C . PRO A 1 199 ? 32.582 27.457 -69.118 1.00 43.94 199 PRO A C 1
ATOM 1656 O O . PRO A 1 199 ? 32.356 26.566 -68.296 1.00 43.94 199 PRO A O 1
ATOM 1659 N N . ALA A 1 200 ? 33.089 28.636 -68.742 1.00 46.50 200 ALA A N 1
ATOM 1660 C CA . ALA A 1 200 ? 33.082 29.081 -67.340 1.00 46.50 200 ALA A CA 1
ATOM 1661 C C . ALA A 1 200 ? 31.655 29.025 -66.738 1.00 46.50 200 ALA A C 1
ATOM 1663 O O . ALA A 1 200 ? 31.465 28.692 -65.571 1.00 46.50 200 ALA A O 1
ATOM 1664 N N . GLN A 1 201 ? 30.633 29.211 -67.582 1.00 49.88 201 GLN A N 1
ATOM 1665 C CA . GLN A 1 201 ? 29.214 29.159 -67.219 1.00 49.88 201 GLN A CA 1
ATOM 1666 C C . GLN A 1 201 ? 28.690 27.749 -66.872 1.00 49.88 201 GLN A C 1
ATOM 1668 O O . GLN A 1 201 ? 27.631 27.611 -66.259 1.00 49.88 201 GLN A O 1
ATOM 1673 N N . GLN A 1 202 ? 29.401 26.686 -67.262 1.00 45.00 202 GLN A N 1
ATOM 1674 C CA . GLN A 1 202 ? 29.012 25.295 -66.986 1.00 45.00 202 GLN A CA 1
ATOM 1675 C C . GLN A 1 202 ? 29.715 24.770 -65.732 1.00 45.00 202 GLN A C 1
ATOM 1677 O O . GLN A 1 202 ? 29.104 24.020 -64.971 1.00 45.00 202 GLN A O 1
ATOM 1682 N N . LEU A 1 203 ? 30.925 25.270 -65.448 1.00 43.19 203 LEU A N 1
ATOM 1683 C CA . LEU A 1 203 ? 31.580 25.116 -64.149 1.00 43.19 203 LEU A CA 1
ATOM 1684 C C . LEU A 1 203 ? 30.818 25.871 -63.046 1.00 43.19 203 LEU A C 1
ATOM 1686 O O . LEU A 1 203 ? 30.572 25.282 -62.002 1.00 43.19 203 LEU A O 1
ATOM 1690 N N . GLU A 1 204 ? 30.325 27.094 -63.277 1.00 48.78 204 GLU A N 1
ATOM 1691 C CA . GLU A 1 204 ? 29.483 27.813 -62.295 1.00 48.78 204 GLU A CA 1
ATOM 1692 C C . GLU A 1 204 ? 28.159 27.097 -61.990 1.00 48.78 204 GLU A C 1
ATOM 1694 O O . GLU A 1 204 ? 27.744 27.012 -60.832 1.00 48.78 204 GLU A O 1
ATOM 1699 N N . LYS A 1 205 ? 27.505 26.523 -63.010 1.00 53.84 205 LYS A N 1
ATOM 1700 C CA . LYS A 1 205 ? 26.286 25.721 -62.813 1.00 53.84 205 LYS A CA 1
ATOM 1701 C C . LYS A 1 205 ? 26.572 24.440 -62.027 1.00 53.84 205 LYS A C 1
ATOM 1703 O O . LYS A 1 205 ? 25.784 24.091 -61.151 1.00 53.84 205 LYS A O 1
ATOM 1708 N N . GLN A 1 206 ? 27.699 23.769 -62.279 1.00 47.34 206 GLN A N 1
ATOM 1709 C CA . GLN A 1 206 ? 28.123 22.607 -61.488 1.00 47.34 206 GLN A CA 1
ATOM 1710 C C . GLN A 1 206 ? 28.498 22.986 -60.049 1.00 47.34 206 GLN A C 1
ATOM 1712 O O . GLN A 1 206 ? 28.065 22.313 -59.116 1.00 47.34 206 GLN A O 1
ATOM 1717 N N . TRP A 1 207 ? 29.210 24.097 -59.841 1.00 38.59 207 TRP A N 1
ATOM 1718 C CA . TRP A 1 207 ? 29.551 24.617 -58.512 1.00 38.59 207 TRP A CA 1
ATOM 1719 C C . TRP A 1 207 ? 28.316 25.040 -57.709 1.00 38.59 207 TRP A C 1
ATOM 1721 O O . TRP A 1 207 ? 28.274 24.830 -56.499 1.00 38.59 207 TRP A O 1
ATOM 1731 N N . GLY A 1 208 ? 27.277 25.571 -58.361 1.00 52.88 208 GLY A N 1
ATOM 1732 C CA . GLY A 1 208 ? 25.988 25.868 -57.730 1.00 52.88 208 GLY A CA 1
ATOM 1733 C C . GLY A 1 208 ? 25.261 24.614 -57.235 1.00 52.88 208 GLY A C 1
ATOM 1734 O O . GLY A 1 208 ? 24.725 24.610 -56.126 1.00 52.88 208 GLY A O 1
ATOM 1735 N N . VAL A 1 209 ? 25.297 23.527 -58.013 1.00 55.91 209 VAL A N 1
ATOM 1736 C CA . VAL A 1 209 ? 24.714 22.228 -57.632 1.00 55.91 209 VAL A CA 1
ATOM 1737 C C . VAL A 1 209 ? 25.525 21.568 -56.513 1.00 55.91 209 VAL A C 1
ATOM 1739 O O . VAL A 1 209 ? 24.935 21.068 -55.557 1.00 55.91 209 VAL A O 1
ATOM 1742 N N . ILE A 1 210 ? 26.859 21.638 -56.562 1.00 50.72 210 ILE A N 1
ATOM 1743 C CA . ILE A 1 210 ? 27.747 21.129 -55.505 1.00 50.72 210 ILE A CA 1
ATOM 1744 C C . ILE A 1 210 ? 27.554 21.924 -54.207 1.00 50.72 210 ILE A C 1
ATOM 1746 O O . ILE A 1 210 ? 27.368 21.314 -53.161 1.00 50.72 210 ILE A O 1
ATOM 1750 N N . ASN A 1 211 ? 27.470 23.259 -54.255 1.00 55.78 211 ASN A N 1
ATOM 1751 C CA . ASN A 1 211 ? 27.179 24.089 -53.077 1.00 55.78 211 ASN A CA 1
ATOM 1752 C C . ASN A 1 211 ? 25.766 23.863 -52.519 1.00 55.78 211 ASN A C 1
ATOM 1754 O O . ASN A 1 211 ? 25.561 23.929 -51.306 1.00 55.78 211 ASN A O 1
ATOM 1758 N N . PHE A 1 212 ? 24.780 23.593 -53.379 1.00 53.78 212 PHE A N 1
ATOM 1759 C CA . PHE A 1 212 ? 23.421 23.249 -52.963 1.00 53.78 212 PHE A CA 1
ATOM 1760 C C . PHE A 1 212 ? 23.376 21.882 -52.266 1.00 53.78 212 PHE A C 1
ATOM 1762 O O . PHE A 1 212 ? 22.809 21.764 -51.177 1.00 53.78 212 PHE A O 1
ATOM 1769 N N . LEU A 1 213 ? 24.043 20.874 -52.836 1.00 51.38 213 LEU A N 1
ATOM 1770 C CA . LEU A 1 213 ? 24.187 19.551 -52.232 1.00 51.38 213 LEU A CA 1
ATOM 1771 C C . LEU A 1 213 ? 24.988 19.633 -50.924 1.00 51.38 213 LEU A C 1
ATOM 1773 O O . LEU A 1 213 ? 24.544 19.105 -49.908 1.00 51.38 213 LEU A O 1
ATOM 1777 N N . GLN A 1 214 ? 26.071 20.407 -50.884 1.00 48.94 214 GLN A N 1
ATOM 1778 C CA . GLN A 1 214 ? 26.891 20.646 -49.695 1.00 48.94 214 GLN A CA 1
ATOM 1779 C C . GLN A 1 214 ? 26.112 21.370 -48.583 1.00 48.94 214 GLN A C 1
ATOM 1781 O O . GLN A 1 214 ? 26.169 20.938 -47.434 1.00 48.94 214 GLN A O 1
ATOM 1786 N N . ARG A 1 215 ? 25.281 22.378 -48.900 1.00 48.34 215 ARG A N 1
ATOM 1787 C CA . ARG A 1 215 ? 24.344 23.004 -47.937 1.00 48.34 215 ARG A CA 1
ATOM 1788 C C . ARG A 1 215 ? 23.255 22.048 -47.455 1.00 48.34 215 ARG A C 1
ATOM 1790 O O . ARG A 1 215 ? 22.819 22.148 -46.307 1.00 48.34 215 ARG A O 1
ATOM 1797 N N . SER A 1 216 ? 22.794 21.142 -48.315 1.00 42.50 216 SER A N 1
ATOM 1798 C CA . SER A 1 216 ? 21.779 20.147 -47.955 1.00 42.50 216 SER A CA 1
ATOM 1799 C C . SER A 1 216 ? 22.334 19.048 -47.037 1.00 42.50 216 SER A C 1
ATOM 1801 O O . SER A 1 216 ? 21.616 18.595 -46.144 1.00 42.50 216 SER A O 1
ATOM 1803 N N . ILE A 1 217 ? 23.623 18.715 -47.186 1.00 48.09 217 ILE A N 1
ATOM 1804 C CA . ILE A 1 217 ? 24.382 17.759 -46.364 1.00 48.09 217 ILE A CA 1
ATOM 1805 C C . ILE A 1 217 ? 24.854 18.402 -45.041 1.00 48.09 217 ILE A C 1
ATOM 1807 O O . ILE A 1 217 ? 24.958 17.720 -44.024 1.00 48.09 217 ILE A O 1
ATOM 1811 N N . GLN A 1 218 ? 25.071 19.724 -45.009 1.00 49.38 218 GLN A N 1
ATOM 1812 C CA . GLN A 1 218 ? 25.594 20.454 -43.841 1.00 49.38 218 GLN A CA 1
ATOM 1813 C C . GLN A 1 218 ? 24.618 20.658 -42.674 1.00 49.38 218 GLN A C 1
ATOM 1815 O O . GLN A 1 218 ? 25.069 21.046 -41.604 1.00 49.38 218 GLN A O 1
ATOM 1820 N N . LYS A 1 219 ? 23.314 20.394 -42.815 1.00 52.47 219 LYS A N 1
ATOM 1821 C CA . LYS A 1 219 ? 22.397 20.392 -41.657 1.00 52.47 219 LYS A CA 1
ATOM 1822 C C . LYS A 1 219 ? 22.108 18.960 -41.262 1.00 52.47 219 LYS A C 1
ATOM 1824 O O . LYS A 1 219 ? 21.159 18.365 -41.783 1.00 52.47 219 LYS A O 1
ATOM 1829 N N . ARG A 1 220 ? 22.934 18.422 -40.362 1.00 61.09 220 ARG A N 1
ATOM 1830 C CA . ARG A 1 220 ? 22.795 17.054 -39.852 1.00 61.09 220 ARG A CA 1
ATOM 1831 C C . ARG A 1 220 ? 21.359 16.853 -39.337 1.00 61.09 220 ARG A C 1
ATOM 1833 O O . ARG A 1 220 ? 20.837 17.743 -38.663 1.00 61.09 220 ARG A O 1
ATOM 1840 N N . PRO A 1 221 ? 20.703 15.713 -39.616 1.00 61.34 221 PRO A N 1
ATOM 1841 C CA . PRO A 1 221 ? 19.352 15.428 -39.121 1.00 61.34 221 PRO A CA 1
ATOM 1842 C C . PRO A 1 221 ? 19.202 15.668 -37.609 1.00 61.34 221 PRO A C 1
ATOM 1844 O O . PRO A 1 221 ? 18.184 16.200 -37.171 1.00 61.34 221 PRO A O 1
ATOM 1847 N N . GLY A 1 222 ? 20.257 15.380 -36.836 1.00 64.00 222 GLY A N 1
ATOM 1848 C CA . GLY A 1 222 ? 20.315 15.632 -35.394 1.00 64.00 222 GLY A CA 1
ATOM 1849 C C . GLY A 1 222 ? 20.268 17.112 -34.996 1.00 64.00 222 GLY A C 1
ATOM 1850 O O . GLY A 1 222 ? 19.611 17.446 -34.021 1.00 64.00 222 GLY A O 1
ATOM 1851 N N . GLU A 1 223 ? 20.863 18.025 -35.768 1.00 72.75 223 GLU A N 1
ATOM 1852 C CA . GLU A 1 223 ? 20.819 19.469 -35.470 1.00 72.75 223 GLU A CA 1
ATOM 1853 C C . GLU A 1 223 ? 19.424 20.056 -35.702 1.00 72.75 223 GLU A C 1
ATOM 1855 O O . GLU A 1 223 ? 18.992 20.956 -34.984 1.00 72.75 223 GLU A O 1
ATOM 1860 N N . ARG A 1 224 ? 18.690 19.532 -36.693 1.00 75.75 224 ARG A N 1
ATOM 1861 C CA . ARG A 1 224 ? 17.307 19.954 -36.972 1.00 75.75 224 ARG A CA 1
ATOM 1862 C C . ARG A 1 224 ? 16.346 19.505 -35.879 1.00 75.75 224 ARG A C 1
ATOM 1864 O O . ARG A 1 224 ? 15.425 20.251 -35.557 1.00 75.75 224 ARG A O 1
ATOM 1871 N N . LEU A 1 225 ? 16.562 18.303 -35.346 1.00 76.56 225 LEU A N 1
ATOM 1872 C CA . LEU A 1 225 ? 15.800 17.766 -34.226 1.00 76.56 225 LEU A CA 1
ATOM 1873 C C . LEU A 1 225 ? 16.131 18.522 -32.935 1.00 76.56 225 LEU A C 1
ATOM 1875 O O . LEU A 1 225 ? 15.224 18.978 -32.250 1.00 76.56 225 LEU A O 1
ATOM 1879 N N . LEU A 1 226 ? 17.419 18.760 -32.672 1.00 79.81 226 LEU A N 1
ATOM 1880 C CA . LEU A 1 226 ? 17.870 19.535 -31.519 1.00 79.81 226 LEU A CA 1
ATOM 1881 C C . LEU A 1 226 ? 17.300 20.961 -31.534 1.00 79.81 226 LEU A C 1
ATOM 1883 O O . LEU A 1 226 ? 16.826 21.440 -30.513 1.00 79.81 226 LEU A O 1
ATOM 1887 N N . ALA A 1 227 ? 17.277 21.627 -32.692 1.00 81.44 227 ALA A N 1
ATOM 1888 C CA . ALA A 1 227 ? 16.684 22.957 -32.827 1.00 81.44 227 ALA A CA 1
ATOM 1889 C C . ALA A 1 227 ? 15.157 22.976 -32.627 1.00 81.44 227 ALA A C 1
ATOM 1891 O O . ALA A 1 227 ? 14.619 24.009 -32.239 1.00 81.44 227 ALA A O 1
ATOM 1892 N N . LEU A 1 228 ? 14.469 21.864 -32.910 1.00 83.25 228 LEU A N 1
ATOM 1893 C CA . LEU A 1 228 ? 13.022 21.729 -32.717 1.00 83.25 228 LEU A CA 1
ATOM 1894 C C . LEU A 1 228 ? 12.660 21.475 -31.248 1.00 83.25 228 LEU A C 1
ATOM 1896 O O . LEU A 1 228 ? 11.647 21.972 -30.783 1.00 83.25 228 LEU A O 1
ATOM 1900 N N . ILE A 1 229 ? 13.496 20.708 -30.548 1.00 85.50 229 ILE A N 1
ATOM 1901 C CA . ILE A 1 229 ? 13.282 20.245 -29.170 1.00 85.50 229 ILE A CA 1
ATOM 1902 C C . ILE A 1 229 ? 13.786 21.259 -28.137 1.00 85.50 229 ILE A C 1
ATOM 1904 O O . ILE A 1 229 ? 13.210 21.378 -27.068 1.00 85.50 229 ILE A O 1
ATOM 1908 N N . LYS A 1 230 ? 14.830 22.035 -28.458 1.00 89.06 230 LYS A N 1
ATOM 1909 C CA . LYS A 1 230 ? 15.458 22.996 -27.534 1.00 89.06 230 LYS A CA 1
ATOM 1910 C C . LYS A 1 230 ? 14.499 23.972 -26.818 1.00 89.06 230 LYS A C 1
ATOM 1912 O O . LYS A 1 230 ? 14.798 24.290 -25.673 1.00 89.06 230 LYS A O 1
ATOM 1917 N N . PRO A 1 231 ? 13.439 24.514 -27.449 1.00 89.69 231 PRO A N 1
ATOM 1918 C CA . PRO A 1 231 ? 12.521 25.432 -26.774 1.00 89.69 231 PRO A CA 1
ATOM 1919 C C . PRO A 1 231 ? 11.343 24.737 -26.065 1.00 89.69 231 PRO A C 1
ATOM 1921 O O . PRO A 1 231 ? 10.457 25.443 -25.601 1.00 89.69 231 PRO A O 1
ATOM 1924 N N . LEU A 1 232 ? 11.287 23.401 -26.038 1.00 90.00 232 LEU A N 1
ATOM 1925 C CA . LEU A 1 232 ? 10.157 22.630 -25.517 1.00 90.00 232 LEU A CA 1
ATOM 1926 C C . LEU A 1 232 ? 10.449 22.072 -24.115 1.00 90.00 232 LEU A C 1
ATOM 1928 O O . LEU A 1 232 ? 11.594 21.766 -23.794 1.00 90.00 232 LEU A O 1
ATOM 1932 N N . GLU A 1 233 ? 9.396 21.905 -23.323 1.00 88.38 233 GLU A N 1
ATOM 1933 C CA . GLU A 1 233 ? 9.397 21.206 -22.032 1.00 88.38 233 GLU A CA 1
ATOM 1934 C C . GLU A 1 233 ? 9.350 19.681 -22.226 1.00 88.38 233 GLU A C 1
ATOM 1936 O O . GLU A 1 233 ? 8.864 19.201 -23.252 1.00 88.38 233 GLU A O 1
ATOM 1941 N N . ASP A 1 234 ? 9.791 18.908 -21.231 1.00 88.31 234 ASP A N 1
ATOM 1942 C CA . ASP A 1 234 ? 9.945 17.444 -21.324 1.00 88.31 234 ASP A CA 1
ATOM 1943 C C . ASP A 1 234 ? 8.691 16.729 -21.876 1.00 88.31 234 ASP A C 1
ATOM 1945 O O . ASP A 1 234 ? 8.782 15.974 -22.848 1.00 88.31 234 ASP A O 1
ATOM 1949 N N . ASP A 1 235 ? 7.499 17.060 -21.370 1.00 89.62 235 ASP A N 1
ATOM 1950 C CA . ASP A 1 235 ? 6.227 16.474 -21.828 1.00 89.62 235 ASP A CA 1
ATOM 1951 C C . ASP A 1 235 ? 5.895 16.816 -23.299 1.00 89.62 235 ASP A C 1
ATOM 1953 O O . ASP A 1 235 ? 5.239 16.054 -24.010 1.00 89.62 235 ASP A O 1
ATOM 1957 N N . GLN A 1 236 ? 6.326 17.983 -23.787 1.00 88.62 236 GLN A N 1
ATOM 1958 C CA . GLN A 1 236 ? 6.159 18.390 -25.189 1.00 88.62 236 GLN A CA 1
ATOM 1959 C C . GLN A 1 236 ? 7.170 17.670 -26.094 1.00 88.62 236 GLN A C 1
ATOM 1961 O O . GLN A 1 236 ? 6.865 17.341 -27.245 1.00 88.62 236 GLN A O 1
ATOM 1966 N N . ILE A 1 237 ? 8.373 17.401 -25.579 1.00 90.69 237 ILE A N 1
ATOM 1967 C CA . ILE A 1 237 ? 9.417 16.653 -26.283 1.00 90.69 237 ILE A CA 1
ATOM 1968 C C . ILE A 1 237 ? 8.965 15.209 -26.522 1.00 90.69 237 ILE A C 1
ATOM 1970 O O . ILE A 1 237 ? 9.138 14.700 -27.633 1.00 90.69 237 ILE A O 1
ATOM 1974 N N . GLU A 1 238 ? 8.323 14.571 -25.540 1.00 92.06 238 GLU A N 1
ATOM 1975 C CA . GLU A 1 238 ? 7.744 13.229 -25.699 1.00 92.06 238 GLU A CA 1
ATOM 1976 C C . GLU A 1 238 ? 6.754 13.165 -26.871 1.00 92.06 238 GLU A C 1
ATOM 1978 O O . GLU A 1 238 ? 6.783 12.238 -27.682 1.00 92.06 238 GLU A O 1
ATOM 1983 N N . GLU A 1 239 ? 5.918 14.191 -27.031 1.00 91.62 239 GLU A N 1
ATOM 1984 C CA . GLU A 1 239 ? 4.933 14.272 -28.111 1.00 91.62 239 GLU A CA 1
ATOM 1985 C C . GLU A 1 239 ? 5.577 14.448 -29.499 1.00 91.62 239 GLU A C 1
ATOM 1987 O O . GLU A 1 239 ? 5.065 13.943 -30.508 1.00 91.62 239 GLU A O 1
ATOM 1992 N N . VAL A 1 240 ? 6.720 15.132 -29.569 1.00 91.00 240 VAL A N 1
ATOM 1993 C CA . VAL A 1 240 ? 7.551 15.250 -30.778 1.00 91.00 240 VAL A CA 1
ATOM 1994 C C . VAL A 1 240 ? 8.200 13.910 -31.128 1.00 91.00 240 VAL A C 1
ATOM 1996 O O . VAL A 1 240 ? 8.151 13.497 -32.290 1.00 91.00 240 VAL A O 1
ATOM 1999 N N . ILE A 1 241 ? 8.768 13.215 -30.139 1.00 88.81 241 ILE A N 1
ATOM 2000 C CA . ILE A 1 241 ? 9.426 11.913 -30.320 1.00 88.81 241 ILE A CA 1
ATOM 2001 C C . ILE A 1 241 ? 8.407 10.849 -30.746 1.00 88.81 241 ILE A C 1
ATOM 2003 O O . ILE A 1 241 ? 8.601 10.211 -31.781 1.00 88.81 241 ILE A O 1
ATOM 2007 N N . ASP A 1 242 ? 7.278 10.725 -30.044 1.00 90.62 242 ASP A N 1
ATOM 2008 C CA . ASP A 1 242 ? 6.226 9.750 -30.365 1.00 90.62 242 ASP A CA 1
ATOM 2009 C C . ASP A 1 242 ? 5.645 9.968 -31.776 1.00 90.62 242 ASP A C 1
ATOM 2011 O O . ASP A 1 242 ? 5.308 9.014 -32.482 1.00 90.62 242 ASP A O 1
ATOM 2015 N N . GLY A 1 243 ? 5.559 11.221 -32.238 1.00 87.44 243 GLY A N 1
AT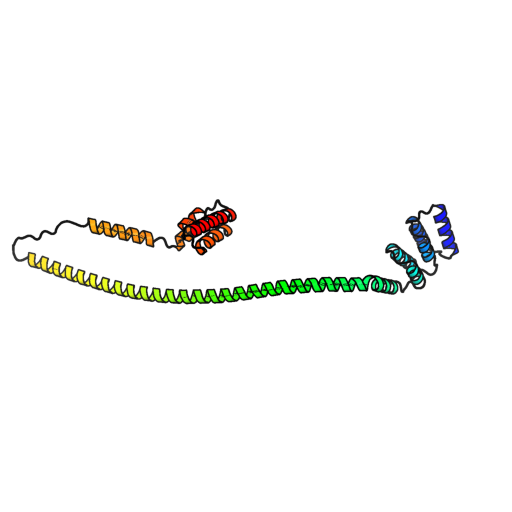OM 2016 C CA . GLY A 1 243 ? 5.159 11.530 -33.611 1.00 87.44 243 GLY A CA 1
ATOM 2017 C C . GLY A 1 243 ? 6.145 11.005 -34.656 1.00 87.44 243 GLY A C 1
ATOM 2018 O O . GLY A 1 243 ? 5.721 10.391 -35.641 1.00 87.44 243 GLY A O 1
ATOM 2019 N N . LEU A 1 244 ? 7.447 11.211 -34.436 1.00 86.81 244 LEU A N 1
ATOM 2020 C CA . LEU A 1 244 ? 8.510 10.701 -35.310 1.00 86.81 244 LEU A CA 1
ATOM 2021 C C . LEU A 1 244 ? 8.557 9.165 -35.306 1.00 86.81 244 LEU A C 1
ATOM 2023 O O . LEU A 1 244 ? 8.661 8.562 -36.374 1.00 86.81 244 LEU A O 1
ATOM 2027 N N . GLU A 1 245 ? 8.412 8.526 -34.141 1.00 86.25 245 GLU A N 1
ATOM 2028 C CA . GLU A 1 245 ? 8.362 7.060 -34.003 1.00 86.25 245 GLU A CA 1
ATOM 2029 C C . GLU A 1 245 ? 7.164 6.448 -34.734 1.00 86.25 245 GLU A C 1
ATOM 2031 O O . GLU A 1 245 ? 7.281 5.413 -35.394 1.00 86.25 245 GLU A O 1
ATOM 2036 N N . LYS A 1 246 ? 6.015 7.132 -34.708 1.00 86.25 246 LYS A N 1
ATOM 2037 C CA . LYS A 1 246 ? 4.820 6.749 -35.478 1.00 86.25 246 LYS A CA 1
ATOM 2038 C C . LYS A 1 246 ? 4.916 7.106 -36.964 1.00 86.25 246 LYS A C 1
ATOM 2040 O O . LYS A 1 246 ? 3.952 6.914 -37.714 1.00 86.25 246 LYS A O 1
ATOM 2045 N N . GLY A 1 247 ? 6.082 7.576 -37.404 1.00 83.56 247 GLY A N 1
ATOM 2046 C CA . GLY A 1 247 ? 6.444 7.766 -38.799 1.00 83.56 247 GLY A CA 1
ATOM 2047 C C . GLY A 1 247 ? 6.041 9.113 -39.387 1.00 83.56 247 GLY A C 1
ATOM 2048 O O . GLY A 1 247 ? 6.053 9.232 -40.613 1.00 83.56 247 GLY A O 1
ATOM 2049 N N . LEU A 1 248 ? 5.672 10.110 -38.571 1.00 85.38 248 LEU A N 1
ATOM 2050 C CA . LEU A 1 248 ? 5.510 11.480 -39.060 1.00 85.38 248 LEU A CA 1
ATOM 2051 C C . LEU A 1 248 ? 6.862 12.026 -39.525 1.00 85.38 248 LEU A C 1
ATOM 2053 O O . LEU A 1 248 ? 7.891 11.830 -38.882 1.00 85.38 248 LEU A O 1
ATOM 2057 N N . GLU A 1 249 ? 6.873 12.730 -40.650 1.00 85.94 249 GLU A N 1
ATOM 2058 C CA . GLU A 1 249 ? 8.086 13.392 -41.121 1.00 85.94 249 GLU A CA 1
ATOM 2059 C C . GLU A 1 249 ? 8.372 14.656 -40.306 1.00 85.94 249 GLU A C 1
ATOM 2061 O O . GLU A 1 249 ? 7.462 15.305 -39.789 1.00 85.94 249 GLU A O 1
ATOM 2066 N N . TYR A 1 250 ? 9.633 15.095 -40.282 1.00 83.88 250 TYR A N 1
ATOM 2067 C CA . TYR A 1 250 ? 10.048 16.334 -39.608 1.00 83.88 250 TYR A CA 1
ATOM 2068 C C . TYR A 1 250 ? 9.148 17.540 -39.937 1.00 83.88 250 TYR A C 1
ATOM 2070 O O . TYR A 1 250 ? 8.832 18.347 -39.066 1.00 83.88 250 TYR A O 1
ATOM 2078 N N . ARG A 1 251 ? 8.705 17.664 -41.197 1.00 86.38 251 ARG A N 1
ATOM 2079 C CA . ARG A 1 251 ? 7.810 18.750 -41.628 1.00 86.38 251 ARG A CA 1
ATOM 2080 C C . ARG A 1 251 ? 6.422 18.662 -41.000 1.00 86.38 251 ARG A C 1
ATOM 2082 O O . ARG A 1 251 ? 5.816 19.700 -40.777 1.00 86.38 251 ARG A O 1
ATOM 2089 N N . GLU A 1 252 ? 5.923 17.457 -40.748 1.00 88.62 252 GLU A N 1
ATOM 2090 C CA . GLU A 1 252 ? 4.623 17.214 -40.122 1.00 88.62 252 GLU A CA 1
ATOM 2091 C C . GLU A 1 252 ? 4.704 17.472 -38.617 1.00 88.62 252 GLU A C 1
ATOM 2093 O O . GLU A 1 252 ? 3.846 18.160 -38.070 1.00 88.62 252 GLU A O 1
ATOM 2098 N N . VAL A 1 253 ? 5.782 17.014 -37.980 1.00 89.88 253 VAL A N 1
ATOM 2099 C CA . VAL A 1 253 ? 6.035 17.226 -36.549 1.00 89.88 253 VAL A CA 1
ATOM 2100 C C . VAL A 1 253 ? 6.233 18.703 -36.222 1.00 89.88 253 VAL A C 1
ATOM 2102 O O . VAL A 1 253 ? 5.640 19.226 -35.281 1.00 89.88 253 VAL A O 1
ATOM 2105 N N . LYS A 1 254 ? 6.943 19.434 -37.088 1.00 91.69 254 LYS A N 1
ATOM 2106 C CA . LYS A 1 254 ? 7.109 20.887 -36.967 1.00 91.69 254 LYS A CA 1
ATOM 2107 C C . LYS A 1 254 ? 5.781 21.665 -36.935 1.00 91.69 254 LYS A C 1
ATOM 2109 O O . LYS A 1 254 ? 5.765 22.795 -36.469 1.00 91.69 254 LYS A O 1
ATOM 2114 N N . ARG A 1 255 ? 4.670 21.106 -37.432 1.00 91.88 255 ARG A N 1
ATOM 2115 C CA . ARG A 1 255 ? 3.366 21.800 -37.444 1.00 91.88 255 ARG A CA 1
ATOM 2116 C C . ARG A 1 255 ? 2.694 21.869 -36.077 1.00 91.88 255 ARG A C 1
ATOM 2118 O O . ARG A 1 255 ? 1.791 22.683 -35.925 1.00 91.88 255 ARG A O 1
ATOM 2125 N N . TYR A 1 256 ? 3.064 20.994 -35.145 1.00 93.12 256 TYR A N 1
ATOM 2126 C CA . TYR A 1 256 ? 2.471 20.963 -33.807 1.00 93.12 256 TYR A CA 1
ATOM 2127 C C . TYR A 1 256 ? 3.491 21.136 -32.678 1.00 93.12 256 TYR A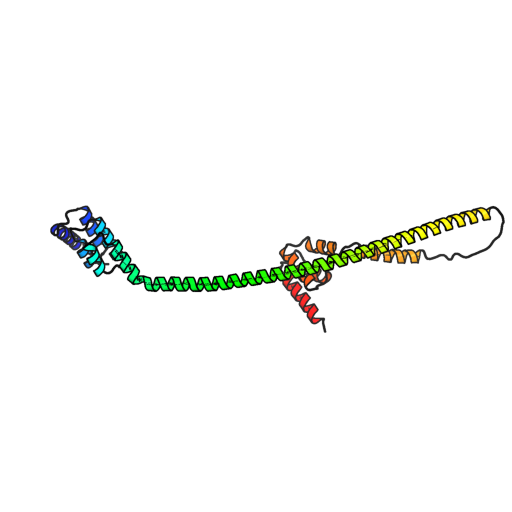 C 1
ATOM 2129 O O . TYR A 1 256 ? 3.076 21.399 -31.556 1.00 93.12 256 TYR A O 1
ATOM 2137 N N . ALA A 1 257 ? 4.789 21.011 -32.969 1.00 88.56 257 ALA A N 1
ATOM 2138 C CA . ALA A 1 257 ? 5.895 21.244 -32.043 1.00 88.56 257 ALA A CA 1
ATOM 2139 C C . ALA A 1 257 ? 6.111 22.751 -31.784 1.00 88.56 257 ALA A C 1
ATOM 2141 O O . ALA A 1 257 ? 7.094 23.339 -32.237 1.00 88.56 257 ALA A O 1
ATOM 2142 N N . ASP A 1 258 ? 5.138 23.368 -31.120 1.00 91.94 258 ASP A N 1
ATOM 2143 C CA . ASP A 1 258 ? 5.092 24.784 -30.757 1.00 91.94 258 ASP A CA 1
ATOM 2144 C C . ASP A 1 258 ? 5.222 24.947 -29.227 1.00 91.94 258 ASP A C 1
ATOM 2146 O O . ASP A 1 258 ? 4.401 24.375 -28.505 1.00 91.94 258 ASP A O 1
ATOM 2150 N N . PRO A 1 259 ? 6.213 25.699 -28.708 1.00 90.94 259 PRO A N 1
ATOM 2151 C CA . PRO A 1 259 ? 6.386 25.892 -27.264 1.00 90.94 259 PRO A CA 1
ATOM 2152 C C . PRO A 1 259 ? 5.156 26.497 -26.573 1.00 90.94 259 PRO A C 1
ATOM 2154 O O . PRO A 1 259 ? 4.926 26.211 -25.399 1.00 90.94 259 PRO A O 1
ATOM 2157 N N . ASP A 1 260 ? 4.318 27.249 -27.295 1.00 92.75 260 ASP A N 1
ATOM 2158 C CA . ASP A 1 260 ? 3.095 27.849 -26.750 1.00 92.75 260 ASP A CA 1
ATOM 2159 C C . ASP A 1 260 ? 1.942 26.832 -26.595 1.00 92.75 260 ASP A C 1
ATOM 2161 O O . ASP A 1 260 ? 0.844 27.169 -26.135 1.00 92.75 260 ASP A O 1
ATOM 2165 N N . TYR A 1 261 ? 2.122 25.575 -27.022 1.00 93.50 261 TYR A N 1
ATOM 2166 C CA . TYR A 1 261 ? 1.090 24.536 -26.962 1.00 93.50 261 TYR A CA 1
ATOM 2167 C C . TYR A 1 261 ? 1.320 23.592 -25.789 1.00 93.50 261 TYR A C 1
ATOM 2169 O O . TYR A 1 261 ? 2.387 23.015 -25.654 1.00 93.50 261 TYR A O 1
ATOM 2177 N N . SER A 1 262 ? 0.288 23.309 -24.993 1.00 93.25 262 SER A N 1
ATOM 2178 C CA . SER A 1 262 ? 0.383 22.243 -23.988 1.00 93.25 262 SER A CA 1
ATOM 2179 C C . SER A 1 262 ? 0.635 20.872 -24.636 1.00 93.25 262 SER A C 1
ATOM 2181 O O . SER A 1 262 ? 0.187 20.619 -25.759 1.00 93.25 262 SER A O 1
ATOM 2183 N N . ALA A 1 263 ? 1.279 19.952 -23.909 1.00 91.38 263 ALA A N 1
ATOM 2184 C CA . ALA A 1 263 ? 1.511 18.579 -24.374 1.00 91.38 263 ALA A CA 1
ATOM 2185 C C . ALA A 1 263 ? 0.205 17.885 -24.821 1.00 91.38 263 ALA A C 1
ATOM 2187 O O . ALA A 1 263 ? 0.153 17.236 -25.864 1.00 91.38 263 ALA A O 1
ATOM 2188 N N . ASN A 1 264 ? -0.908 18.130 -24.119 1.00 93.31 264 ASN A N 1
ATOM 2189 C CA . ASN A 1 264 ? -2.230 17.634 -24.519 1.00 93.31 264 ASN A CA 1
ATOM 2190 C C . ASN A 1 264 ? -2.678 18.166 -25.892 1.00 93.31 264 ASN A C 1
ATOM 2192 O O . ASN A 1 264 ? -3.174 17.403 -26.721 1.00 93.31 264 ASN A O 1
ATOM 2196 N N . LYS A 1 265 ? -2.456 19.455 -26.173 1.00 92.56 265 LYS A N 1
ATOM 2197 C CA . LYS A 1 265 ? -2.775 20.059 -27.474 1.00 92.56 265 LYS A CA 1
ATOM 2198 C C . LYS A 1 265 ? -1.878 19.505 -28.586 1.00 92.56 265 LYS A C 1
ATOM 2200 O O . LYS A 1 265 ? -2.355 19.239 -29.691 1.00 92.56 265 LYS A O 1
ATOM 2205 N N . MET A 1 266 ? -0.597 19.275 -28.296 1.00 94.62 266 MET A N 1
ATOM 2206 C CA . MET A 1 266 ? 0.323 18.605 -29.222 1.00 94.62 266 MET A CA 1
ATOM 2207 C C . MET A 1 266 ? -0.136 17.183 -29.550 1.00 94.62 266 MET A C 1
ATOM 2209 O O . MET A 1 266 ? -0.183 16.800 -30.721 1.00 94.62 266 MET A O 1
ATOM 2213 N N . LYS A 1 267 ? -0.565 16.431 -28.534 1.00 94.62 267 LYS A N 1
ATOM 2214 C CA . LYS A 1 267 ? -1.088 15.070 -28.670 1.00 94.62 267 LYS A CA 1
ATOM 2215 C C . LYS A 1 267 ? -2.312 14.999 -29.570 1.00 94.62 267 LYS A C 1
ATOM 2217 O O . LYS A 1 267 ? -2.384 14.135 -30.446 1.00 94.62 267 LYS A O 1
ATOM 2222 N N . GLU A 1 268 ? -3.259 15.916 -29.398 1.00 94.62 268 GLU A N 1
ATOM 2223 C CA . GLU A 1 268 ? -4.444 16.013 -30.254 1.00 94.62 268 GLU A CA 1
ATOM 2224 C C . GLU A 1 268 ? -4.063 16.279 -31.716 1.00 94.62 268 GLU A C 1
ATOM 2226 O O . GLU A 1 268 ? -4.504 15.563 -32.621 1.00 94.62 268 GLU A O 1
ATOM 2231 N N . MET A 1 269 ? -3.176 17.249 -31.951 1.00 95.00 269 MET A N 1
ATOM 2232 C CA . MET A 1 269 ? -2.692 17.600 -33.289 1.00 95.00 269 MET A CA 1
ATOM 2233 C C . MET A 1 269 ? -1.923 16.448 -33.950 1.00 95.00 269 MET A C 1
ATOM 2235 O O . MET A 1 269 ? -2.160 16.131 -35.121 1.00 95.00 269 MET A O 1
ATOM 2239 N N . LYS A 1 270 ? -1.065 15.755 -33.196 1.00 94.88 270 LYS A N 1
ATOM 2240 C CA . LYS A 1 270 ? -0.365 14.538 -33.629 1.00 94.88 270 LYS A CA 1
ATOM 2241 C C . LYS A 1 270 ? -1.351 13.446 -34.050 1.00 94.88 270 LYS A C 1
ATOM 2243 O O . LYS A 1 270 ? -1.200 12.860 -35.123 1.00 94.88 270 LYS A O 1
ATOM 2248 N N . ILE A 1 271 ? -2.392 13.186 -33.253 1.00 92.94 271 ILE A N 1
ATOM 2249 C CA . ILE A 1 271 ? -3.431 12.192 -33.576 1.00 92.94 271 ILE A CA 1
ATOM 2250 C C . ILE A 1 271 ? -4.153 12.556 -34.880 1.00 92.94 271 ILE A C 1
ATOM 2252 O O . ILE A 1 271 ? -4.406 11.670 -35.702 1.00 92.94 271 ILE A O 1
ATOM 2256 N N . ILE A 1 272 ? -4.463 13.837 -35.098 1.00 93.50 272 ILE A N 1
ATOM 2257 C CA . ILE A 1 272 ? -5.086 14.314 -36.342 1.00 93.50 272 ILE A CA 1
ATOM 2258 C C . ILE A 1 272 ? -4.181 14.020 -37.545 1.00 93.50 272 ILE A C 1
ATOM 2260 O O . ILE A 1 272 ? -4.647 13.444 -38.531 1.00 93.50 272 ILE A O 1
ATOM 2264 N N . LEU A 1 273 ? -2.888 14.344 -37.461 1.00 91.75 273 LEU A N 1
ATOM 2265 C CA . LEU A 1 273 ? -1.922 14.098 -38.540 1.00 91.75 273 LEU A CA 1
ATOM 2266 C C . LEU A 1 273 ? -1.759 12.601 -38.842 1.00 91.75 273 LEU A C 1
ATOM 2268 O O . LEU A 1 273 ? -1.796 12.188 -40.003 1.00 91.75 273 LEU A O 1
ATOM 2272 N N . LEU A 1 274 ? -1.673 11.765 -37.806 1.00 89.94 274 LEU A N 1
ATOM 2273 C CA . LEU A 1 274 ? -1.586 10.311 -37.961 1.00 89.94 274 LEU A CA 1
ATOM 2274 C C . LEU A 1 274 ? -2.845 9.717 -38.613 1.00 89.94 274 LEU A C 1
ATOM 2276 O O . LEU A 1 274 ? -2.743 8.814 -39.446 1.00 89.94 274 LEU A O 1
ATOM 2280 N N . LYS A 1 275 ? -4.036 10.236 -38.286 1.00 88.75 275 LYS A N 1
ATOM 2281 C CA . LYS A 1 275 ? -5.299 9.834 -38.932 1.00 88.75 275 LYS A CA 1
ATOM 2282 C C . LYS A 1 275 ? -5.353 10.262 -40.401 1.00 88.75 275 LYS A C 1
ATOM 2284 O O . LYS A 1 275 ? -5.717 9.448 -41.248 1.00 88.75 275 LYS A O 1
ATOM 2289 N N . GLN A 1 276 ? -4.929 11.487 -40.719 1.00 84.88 276 GLN A N 1
ATOM 2290 C CA . GLN A 1 276 ? -4.843 11.980 -42.103 1.00 84.88 276 GLN A CA 1
ATOM 2291 C C . GLN A 1 276 ? -3.904 11.126 -42.963 1.00 84.88 276 GLN A C 1
ATOM 2293 O O . GLN A 1 276 ? -4.163 10.912 -44.146 1.00 84.88 276 GLN A O 1
ATOM 2298 N N . ARG A 1 277 ? -2.839 10.585 -42.364 1.00 77.81 277 ARG A N 1
ATOM 2299 C CA . ARG A 1 277 ? -1.911 9.672 -43.037 1.00 77.81 277 ARG A CA 1
ATOM 2300 C C . ARG A 1 277 ? -2.514 8.287 -43.281 1.00 77.81 277 ARG A C 1
ATOM 2302 O O . ARG A 1 277 ? -2.302 7.718 -44.348 1.00 77.81 277 ARG A O 1
ATOM 2309 N N . LYS A 1 278 ? -3.294 7.754 -42.332 1.00 67.69 278 LYS A N 1
ATOM 2310 C CA . LYS A 1 278 ? -4.015 6.478 -42.504 1.00 67.69 278 LYS A CA 1
ATOM 2311 C C . LYS A 1 278 ? -5.088 6.554 -43.599 1.00 67.69 278 LYS A C 1
ATOM 2313 O O . LYS A 1 278 ? -5.258 5.579 -44.316 1.00 67.69 278 LYS A O 1
ATOM 2318 N N . GLY A 1 279 ? -5.737 7.707 -43.778 1.00 58.97 279 GLY A N 1
ATOM 2319 C CA . GLY A 1 279 ? -6.719 7.934 -44.850 1.00 58.97 279 GLY A CA 1
ATOM 2320 C C . GLY A 1 279 ? -6.134 8.193 -46.248 1.00 58.97 279 GLY A C 1
ATOM 2321 O O . GLY A 1 279 ? -6.884 8.201 -47.212 1.00 58.97 279 GLY A O 1
ATOM 2322 N N . LYS A 1 280 ? -4.815 8.405 -46.375 1.00 55.44 280 LYS A N 1
ATOM 2323 C CA . LYS A 1 280 ? -4.110 8.574 -47.665 1.00 55.44 280 LYS A CA 1
ATOM 2324 C C . LYS A 1 280 ? -3.481 7.280 -48.202 1.00 55.44 280 LYS A C 1
ATOM 2326 O O . LYS A 1 280 ? -2.866 7.306 -49.262 1.00 55.44 280 LYS A O 1
ATOM 2331 N N . LYS A 1 281 ? -3.585 6.166 -47.467 1.00 48.78 281 LYS A N 1
ATOM 2332 C CA . LYS A 1 281 ? -3.154 4.831 -47.912 1.00 48.78 281 LYS A CA 1
ATOM 2333 C C . LYS A 1 281 ? -4.342 4.061 -48.517 1.00 48.78 281 LYS A C 1
ATOM 2335 O O . LYS A 1 281 ? -4.746 3.038 -47.977 1.00 48.78 281 LYS A O 1
ATOM 2340 N N . THR A 1 282 ? -4.888 4.590 -49.607 1.00 37.16 282 THR A N 1
ATOM 2341 C CA . THR A 1 282 ? -5.795 3.957 -50.588 1.00 37.16 282 THR A CA 1
ATOM 2342 C C . THR A 1 282 ? -5.546 4.652 -51.910 1.00 37.16 282 THR A C 1
ATOM 2344 O O . THR A 1 282 ? -5.404 3.941 -52.921 1.00 37.16 282 THR A O 1
#

pLDDT: mean 81.45, std 16.48, range [29.77, 96.12]

Sequence (282 aa):
MQTYDSEEIKAYVAHCKEKGIQDSSRLFWLQSAMRAGVDKNVLEILEDPRLTTFDAFRILACAIIEIPESLLKEIAKAPDTITDHLQKYYEGKYEPDRKKIYQEIFDNFQVQWQQNFNQLLKQTELLSDTQEFLKSQILEREKRVADLERTIDELRESVRQERRRAENLEQEKEEWKKYQEKTDVNGEGENAAKTGDLPAQQLEKQWGVINFLQRSIQKRPGERLLALIKPLEDDQIEEVIDGLEKGLEYREVKRYADPDYSANKMKEMKIILLKQRKGKKT

Foldseek 3Di:
DAADDPVRLVVLLVVLVVL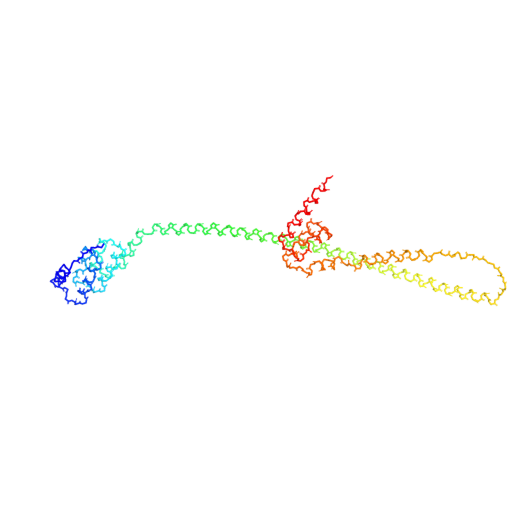PQPDPVLSVVLSVCVNVVPDPLLSVLLSHNVDDSVLNVLLVVCVVVPNDSVLSNVCSVPVVCSVVSVVVVCCVPCVVVVVVVVVVVVVVVVVVVVVVVVVVVVVVVVVVVVVVVVVVVVVVVVVVVVVVVVVVVVVVVVVVVVVVVVVVVVVVVVVVVVVVVVPVVDDDDDDDDDPDDDDPVVVVVVVVVVVVVVVVVPCPPVNLLCVLPVLADPLLNVLLVVLVVLPNDSVQSSVLSDRVDDSVSSNVSSVVSSVVVVVPPD